Protein AF-A0A351I3A8-F1 (afdb_monomer)

Radius of gyration: 19.41 Å; Cα contacts (8 Å, |Δi|>4): 604; chains: 1; bounding box: 54×37×56 Å

Nearest PDB structures (foldseek):
  7z7s-assembly1_G  TM=7.708E-01  e=6.944E-15  Escherichia coli str. K-12 substr. MC4100
  7bkb-assembly1_D  TM=7.646E-01  e=1.208E-14  Methanospirillum hungatei JF-1
  7p61-assembly1_G  TM=7.437E-01  e=2.376E-14  Escherichia coli BL21(DE3)
  8e9h-assembly1_G  TM=7.370E-01  e=2.857E-14  Mycolicibacterium smegmatis MC2 155
  4aay-assembly1_E  TM=4.901E-01  e=6.158E-06  Pseudorhizobium banfieldiae

Solvent-accessible surface area (backbone atoms only — not comparable to full-atom values): 15327 Å² total; per-residue (Å²): 102,89,83,49,92,81,59,86,50,66,55,75,87,42,59,93,34,64,63,75,90,66,44,50,74,27,64,25,49,36,57,49,16,18,65,48,34,29,23,33,44,28,26,27,73,92,48,46,87,35,42,85,57,36,53,66,57,50,51,43,54,28,76,33,99,72,33,41,74,44,72,40,67,65,50,47,59,68,62,77,64,76,77,46,65,59,32,35,55,39,31,35,50,53,100,52,76,42,82,47,54,77,65,60,45,18,57,66,44,31,85,63,51,76,78,37,37,41,36,42,40,24,72,46,34,43,59,29,42,52,32,45,40,50,35,43,41,72,66,57,59,45,84,58,36,35,52,55,69,50,64,88,27,58,52,76,60,54,98,74,69,38,43,35,48,36,30,22,11,55,52,33,38,48,75,73,71,55,67,57,54,58,69,66,58,52,50,51,37,43,75,68,66,71,47,56,25,40,39,36,31,66,62,62,56,38,62,70,62,36,55,73,55,32,52,62,47,55,68,69,35,80,35,30,38,35,34,22,33,49,43,68,94,62,44,86,66,27,31,30,38,40,20,19,40,47,80,47,33,39,65,48,31,34,18,16,80,86,68,50,78,43,71,31,38,50,62,47,79,50,50,73,70,23,39,52,62,32,58,55,37,47,45,34,46,57,55,64,109

Secondary structure (DSSP, 8-state):
-TT-SSSSS--TTTTTT--GGG-EEEEEE--SSTT--EEEEEE--S-TTTGGG-SEEEEEE--BTTTBT---HHHHHTTGGGGSSB--S-EE-SSS-EE--HHHHHHHHHTT-TT-EEEEETT--HHHHHHHIIIIIIIT----EEEE--GGGB----SSS--SB-SS-HHHHHHTT--B--HHHHHHHHHTT--SEEEEES--HHHHH-HHHHHHHHHT-SEEEEEESB-TTTGGG-SEEEEBPPTTTS-EEEE-TTS-EEEE---SPPSTT-B-HHHHHHHHHHTT-

Sequence (289 aa):
MDICPVGALTDRDFRYKVRVWYLDHADSICPGCSRGCGISVHTSTKRPWHNEGRRVARLKPRWSEVNGHWMCDDGRYGFANLDTDRLGKVLRLRPERVELSWVDMAEELAGRLDGVKVVASGMLSNEDWAAFKALFVDTLTVQDLYFSAEPDQIGAEDDLLRKKEKVPNLKGAEALGLKSGSFDRLAEDLEAGKVRCLYVIERDLAKVWGEARARALLTQVPLLVFQGPNKGALGDLAHYRLPATAYVEEEGCFTNFEGNRRPYRKALEPIGCARPDWEIFKLLQEARS

pLDDT: mean 94.48, std 3.74, range [71.44, 98.44]

Mean predicted aligned error: 3.73 Å

Structure (mmCIF, N/CA/C/O backbone):
data_AF-A0A351I3A8-F1
#
_entry.id   AF-A0A351I3A8-F1
#
loop_
_atom_site.group_PDB
_atom_site.id
_atom_site.type_symbol
_atom_site.label_atom_id
_atom_site.label_alt_id
_atom_site.label_comp_id
_atom_site.label_asym_id
_atom_site.label_entity_id
_atom_site.label_seq_id
_atom_site.pdbx_PDB_ins_code
_atom_site.Cartn_x
_atom_site.Cartn_y
_atom_site.Cartn_z
_atom_site.occupancy
_atom_site.B_iso_or_equiv
_atom_site.auth_seq_id
_atom_site.auth_comp_id
_atom_site.auth_asym_id
_atom_site.auth_atom_id
_atom_site.pdbx_PDB_model_num
ATOM 1 N N . MET A 1 1 ? 12.425 0.027 -25.048 1.00 76.25 1 MET A N 1
ATOM 2 C CA . MET A 1 1 ? 13.664 0.810 -24.809 1.00 76.25 1 MET A CA 1
ATOM 3 C C . MET A 1 1 ? 14.904 -0.050 -24.639 1.00 76.25 1 MET A C 1
ATOM 5 O O . MET A 1 1 ? 15.949 0.318 -25.155 1.00 76.25 1 MET A O 1
ATOM 9 N N . ASP A 1 2 ? 14.808 -1.191 -23.958 1.00 86.00 2 ASP A N 1
ATOM 10 C CA . ASP A 1 2 ? 15.991 -1.946 -23.512 1.00 86.00 2 ASP A CA 1
ATOM 11 C C . ASP A 1 2 ? 16.781 -2.647 -24.629 1.00 86.00 2 ASP A C 1
ATOM 13 O O . ASP A 1 2 ? 17.931 -3.003 -24.415 1.00 86.00 2 ASP A O 1
ATOM 17 N N . ILE A 1 3 ? 16.190 -2.800 -25.818 1.00 90.38 3 ILE A N 1
ATOM 18 C CA . ILE A 1 3 ? 16.811 -3.482 -26.962 1.00 90.38 3 ILE A CA 1
ATOM 19 C C . ILE A 1 3 ? 17.815 -2.610 -27.731 1.00 90.38 3 ILE A C 1
ATOM 21 O O . ILE A 1 3 ? 18.640 -3.135 -28.468 1.00 90.38 3 ILE A O 1
ATOM 25 N N . CYS A 1 4 ? 17.740 -1.278 -27.608 1.00 91.19 4 CYS A N 1
ATOM 26 C CA . CYS A 1 4 ? 18.571 -0.379 -28.408 1.00 91.19 4 CYS A CA 1
ATOM 27 C C . CYS A 1 4 ? 20.002 -0.309 -27.841 1.00 91.19 4 CYS A C 1
ATOM 29 O O . CYS A 1 4 ? 20.176 0.223 -26.743 1.00 91.19 4 CYS A O 1
ATOM 31 N N . PRO A 1 5 ? 21.035 -0.754 -28.582 1.00 92.06 5 PRO A N 1
ATOM 32 C CA . PRO A 1 5 ? 22.401 -0.822 -28.055 1.00 92.06 5 PRO A CA 1
ATOM 33 C C . PRO A 1 5 ? 23.123 0.533 -28.047 1.00 92.06 5 PRO A C 1
ATOM 35 O O . PRO A 1 5 ? 24.088 0.719 -27.315 1.00 92.06 5 PRO A O 1
ATOM 38 N N . VAL A 1 6 ? 22.661 1.486 -28.864 1.00 89.06 6 VAL A N 1
ATOM 39 C CA . VAL A 1 6 ? 23.374 2.743 -29.167 1.00 89.06 6 VAL A CA 1
ATOM 40 C C . VAL A 1 6 ? 22.726 3.990 -28.561 1.00 89.06 6 VAL A C 1
ATOM 42 O O . VAL A 1 6 ? 23.199 5.100 -28.776 1.00 89.06 6 VAL A O 1
ATOM 45 N N . GLY A 1 7 ? 21.617 3.845 -27.831 1.00 85.69 7 GLY A N 1
ATOM 46 C CA . GLY A 1 7 ? 20.901 4.993 -27.265 1.00 85.69 7 GLY A CA 1
ATOM 47 C C . GLY A 1 7 ? 20.170 5.862 -28.299 1.00 85.69 7 GLY A C 1
ATOM 48 O O . GLY A 1 7 ? 19.840 7.007 -28.004 1.00 85.69 7 GLY A O 1
ATOM 49 N N . ALA A 1 8 ? 19.868 5.330 -29.488 1.00 92.75 8 ALA A N 1
ATOM 50 C CA . ALA A 1 8 ? 18.942 5.977 -30.423 1.00 92.75 8 ALA A CA 1
ATOM 51 C C . ALA A 1 8 ? 17.520 6.046 -29.830 1.00 92.75 8 ALA A C 1
ATOM 53 O O . ALA A 1 8 ? 16.809 7.033 -30.002 1.00 92.75 8 ALA A O 1
ATOM 54 N N . LEU A 1 9 ? 17.139 5.023 -29.057 1.00 91.38 9 LEU A N 1
ATOM 55 C CA . LEU A 1 9 ? 15.916 4.992 -28.259 1.00 91.38 9 LEU A CA 1
ATOM 56 C C . LEU A 1 9 ? 16.283 5.214 -26.785 1.00 91.38 9 LEU A C 1
ATOM 58 O O . LEU A 1 9 ? 16.869 4.340 -26.148 1.00 91.38 9 LEU A O 1
ATOM 62 N N . THR A 1 10 ? 15.930 6.379 -26.231 1.00 89.56 10 THR A N 1
ATOM 63 C CA . THR A 1 10 ? 16.165 6.734 -24.813 1.00 89.56 10 THR A CA 1
ATOM 64 C C . THR A 1 10 ? 14.873 7.003 -24.061 1.00 89.56 10 THR A C 1
ATOM 66 O O . THR A 1 10 ? 13.956 7.621 -24.596 1.00 89.56 10 THR A O 1
ATOM 69 N N . ASP A 1 11 ? 14.786 6.489 -22.834 1.00 91.06 11 ASP A N 1
ATOM 70 C CA . ASP A 1 11 ? 13.598 6.621 -21.992 1.00 91.06 11 ASP A CA 1
ATOM 71 C C . ASP A 1 11 ? 13.386 8.086 -21.609 1.00 91.06 11 ASP A C 1
ATOM 73 O O . ASP A 1 11 ? 14.265 8.692 -20.999 1.00 91.06 11 ASP A O 1
ATOM 77 N N . ARG A 1 12 ? 12.233 8.649 -21.978 1.00 90.56 12 ARG A N 1
ATOM 78 C CA . ARG A 1 12 ? 11.906 10.057 -21.742 1.00 90.56 12 ARG A CA 1
ATOM 79 C C . ARG A 1 12 ? 11.921 10.407 -20.255 1.00 90.56 12 ARG A C 1
ATOM 81 O O . ARG A 1 12 ? 12.367 11.501 -19.929 1.00 90.56 12 ARG A O 1
ATOM 88 N N . ASP A 1 13 ? 11.465 9.506 -19.379 1.00 88.44 13 ASP A N 1
ATOM 89 C CA . ASP A 1 13 ? 11.427 9.786 -17.937 1.00 88.44 13 ASP A CA 1
ATOM 90 C C . ASP A 1 13 ? 12.837 9.857 -17.335 1.00 88.44 13 ASP A C 1
ATOM 92 O O . ASP A 1 13 ? 13.097 10.679 -16.467 1.00 88.44 13 ASP A O 1
ATOM 96 N N . PHE A 1 14 ? 13.776 9.061 -17.855 1.00 91.81 14 PHE A N 1
ATOM 97 C CA . PHE A 1 14 ? 15.143 8.962 -17.334 1.00 91.81 14 PHE A CA 1
ATOM 98 C C . PHE A 1 14 ? 16.161 9.861 -18.063 1.00 91.81 14 PHE A C 1
ATOM 100 O O . PHE A 1 14 ? 17.219 10.205 -17.520 1.00 91.81 14 PHE A O 1
ATOM 107 N N . ARG A 1 15 ? 15.895 10.226 -19.322 1.00 91.06 15 ARG A N 1
ATOM 108 C CA . ARG A 1 15 ? 16.833 10.979 -20.163 1.00 91.06 15 ARG A CA 1
ATOM 109 C C . ARG A 1 15 ? 17.194 12.305 -19.489 1.00 91.06 15 ARG A C 1
ATOM 111 O O . ARG A 1 15 ? 16.329 13.079 -19.103 1.00 91.06 15 ARG A O 1
ATOM 118 N N . TYR A 1 16 ? 18.498 12.561 -19.378 1.00 90.69 16 TYR A N 1
ATOM 119 C CA . TYR A 1 16 ? 19.087 13.756 -18.751 1.00 90.69 16 TYR A CA 1
ATOM 120 C C . TYR A 1 16 ? 18.845 13.932 -17.243 1.00 90.69 16 TYR A C 1
ATOM 122 O O . TYR A 1 16 ? 19.268 14.944 -16.695 1.00 90.69 16 TYR A O 1
ATOM 130 N N . LYS A 1 17 ? 18.259 12.949 -16.549 1.00 91.12 17 LYS A N 1
ATOM 131 C CA . LYS A 1 17 ? 18.000 13.037 -15.103 1.00 91.12 17 LYS A CA 1
ATOM 132 C C . LYS A 1 17 ? 19.227 12.726 -14.247 1.00 91.12 17 LYS A C 1
ATOM 134 O O . LYS A 1 17 ? 19.543 13.458 -13.313 1.00 91.12 17 LYS A O 1
ATOM 139 N N . VAL A 1 18 ? 19.919 11.629 -14.556 1.00 92.69 18 VAL A N 1
ATOM 140 C CA . VAL A 1 18 ? 21.096 11.147 -13.816 1.00 92.69 18 VAL A CA 1
ATOM 141 C C . VAL A 1 18 ? 21.920 10.191 -14.684 1.00 92.69 18 VAL A C 1
ATOM 143 O O . VAL A 1 18 ? 21.408 9.558 -15.609 1.00 92.69 18 VAL A O 1
ATOM 146 N N . ARG A 1 19 ? 23.231 10.101 -14.433 1.00 91.75 19 ARG A N 1
ATOM 147 C CA . ARG A 1 19 ? 24.122 9.168 -15.142 1.00 91.75 19 ARG A CA 1
ATOM 148 C C . ARG A 1 19 ? 24.084 7.786 -14.499 1.00 91.75 19 ARG A C 1
ATOM 150 O O . ARG A 1 19 ? 24.057 7.668 -13.281 1.00 91.75 19 ARG A O 1
ATOM 157 N N . VAL A 1 20 ? 24.148 6.746 -15.328 1.00 92.12 20 VAL A N 1
ATOM 158 C CA . VAL A 1 20 ? 23.989 5.348 -14.891 1.00 92.12 20 VAL A CA 1
ATOM 159 C C . VAL A 1 20 ? 25.050 4.882 -13.890 1.00 92.12 20 VAL A C 1
ATOM 161 O O . VAL A 1 20 ? 24.723 4.097 -13.015 1.00 92.12 20 VAL A O 1
ATOM 164 N N . TRP A 1 21 ? 26.282 5.396 -13.966 1.00 92.06 21 TRP A N 1
ATOM 165 C CA . TRP A 1 21 ? 27.370 5.065 -13.031 1.00 92.06 21 TRP A CA 1
ATOM 166 C C . TRP A 1 21 ? 27.259 5.769 -11.669 1.00 92.06 21 TRP A C 1
ATOM 168 O O . TRP A 1 21 ? 28.085 5.535 -10.794 1.00 92.06 21 TRP A O 1
ATOM 178 N N . TYR A 1 22 ? 26.270 6.650 -11.479 1.00 92.75 22 TYR A N 1
ATOM 179 C CA . TYR A 1 22 ? 25.941 7.213 -10.164 1.00 92.75 22 TYR A CA 1
ATOM 180 C C . TYR A 1 22 ? 24.820 6.460 -9.451 1.00 92.75 22 TYR A C 1
ATOM 182 O O . TYR A 1 22 ? 24.508 6.810 -8.316 1.00 92.75 22 TYR A O 1
ATOM 190 N N . LEU A 1 23 ? 24.194 5.490 -10.120 1.00 95.00 23 LEU A N 1
ATOM 191 C CA . LEU A 1 23 ? 23.067 4.753 -9.573 1.00 95.00 23 LEU A CA 1
ATOM 192 C C . LEU A 1 23 ? 23.558 3.550 -8.780 1.00 95.00 23 LEU A C 1
ATOM 194 O O . LEU A 1 23 ? 24.394 2.787 -9.264 1.00 95.00 23 LEU A O 1
ATOM 198 N N . ASP A 1 24 ? 22.960 3.352 -7.613 1.00 95.38 24 ASP A N 1
ATOM 199 C CA . ASP A 1 24 ? 22.963 2.053 -6.953 1.00 95.38 24 ASP A CA 1
ATOM 200 C C . ASP A 1 24 ? 21.796 1.219 -7.512 1.00 95.38 24 ASP A C 1
ATOM 202 O O . ASP A 1 24 ? 20.905 1.739 -8.196 1.00 95.38 24 ASP A O 1
ATOM 206 N N . HIS A 1 25 ? 21.818 -0.095 -7.299 1.00 94.94 25 HIS A N 1
ATOM 207 C CA . HIS A 1 25 ? 20.741 -0.968 -7.752 1.00 94.94 25 HIS A CA 1
ATOM 208 C C . HIS A 1 25 ? 20.513 -2.134 -6.797 1.00 94.94 25 HIS A C 1
ATOM 210 O O . HIS A 1 25 ? 21.455 -2.632 -6.183 1.00 94.94 25 HIS A O 1
ATOM 216 N N . ALA A 1 26 ? 19.262 -2.577 -6.713 1.00 96.19 26 ALA A N 1
ATOM 217 C CA . ALA A 1 26 ? 18.868 -3.776 -5.988 1.00 96.19 26 ALA A CA 1
ATOM 218 C C . ALA A 1 26 ? 17.885 -4.605 -6.823 1.00 96.19 26 ALA A C 1
ATOM 220 O O . ALA A 1 26 ? 17.000 -4.064 -7.493 1.00 96.19 26 ALA A O 1
ATOM 221 N N . ASP A 1 27 ? 18.046 -5.925 -6.785 1.00 96.88 27 ASP A N 1
ATOM 222 C CA . ASP A 1 27 ? 17.140 -6.863 -7.446 1.00 96.88 27 ASP A CA 1
ATOM 223 C C . ASP A 1 27 ? 15.860 -7.035 -6.629 1.00 96.88 27 ASP A C 1
ATOM 225 O O . ASP A 1 27 ? 15.917 -7.295 -5.431 1.00 96.88 27 ASP A O 1
ATOM 229 N N . SER A 1 28 ? 14.704 -6.926 -7.280 1.00 96.81 28 SER A N 1
ATOM 230 C CA . SER A 1 28 ? 13.397 -6.982 -6.625 1.00 96.81 28 SER A CA 1
ATOM 231 C C . SER A 1 28 ? 12.316 -7.536 -7.570 1.00 96.81 28 SER A C 1
ATOM 233 O O . SER A 1 28 ? 12.615 -8.045 -8.659 1.00 96.81 28 SER A O 1
ATOM 235 N N . ILE A 1 29 ? 11.052 -7.458 -7.158 1.00 96.12 29 ILE A N 1
ATOM 236 C CA . ILE A 1 29 ? 9.884 -7.880 -7.942 1.00 96.12 29 ILE A CA 1
ATOM 237 C C . ILE A 1 29 ? 8.992 -6.671 -8.217 1.00 96.12 29 ILE A C 1
ATOM 239 O O . ILE A 1 29 ? 8.824 -5.797 -7.374 1.00 96.12 29 ILE A O 1
ATOM 243 N N . CYS A 1 30 ? 8.430 -6.605 -9.423 1.00 95.75 30 CYS A N 1
ATOM 244 C CA . CYS A 1 30 ? 7.509 -5.546 -9.809 1.00 95.75 30 CYS A CA 1
ATOM 245 C C . CYS A 1 30 ? 6.163 -5.708 -9.087 1.00 95.75 30 CYS A C 1
ATOM 247 O O . CYS A 1 30 ? 5.517 -6.740 -9.290 1.00 95.75 30 CYS A O 1
ATOM 249 N N . PRO A 1 31 ? 5.694 -4.690 -8.340 1.00 94.06 31 PRO A N 1
ATOM 250 C CA . PRO A 1 31 ? 4.398 -4.751 -7.675 1.00 94.06 31 PRO A CA 1
ATOM 251 C C . PRO A 1 31 ? 3.226 -4.337 -8.585 1.00 94.06 31 PRO A C 1
ATOM 253 O O . PRO A 1 31 ? 2.080 -4.359 -8.164 1.00 94.06 31 PRO A O 1
ATOM 256 N N . GLY A 1 32 ? 3.478 -3.944 -9.840 1.00 93.81 32 GLY A N 1
ATOM 257 C CA . GLY A 1 32 ? 2.470 -3.301 -10.698 1.00 93.81 32 GLY A CA 1
ATOM 258 C C . GLY A 1 32 ? 1.317 -4.195 -11.178 1.00 93.81 32 GLY A C 1
ATOM 259 O O . GLY A 1 32 ? 0.386 -3.701 -11.806 1.00 93.81 32 GLY A O 1
ATOM 260 N N . CYS A 1 33 ? 1.388 -5.509 -10.959 1.00 95.38 33 CYS A N 1
ATOM 261 C CA . CYS A 1 33 ? 0.276 -6.446 -11.130 1.00 95.38 33 CYS A CA 1
ATOM 262 C C . CYS A 1 33 ? 0.602 -7.779 -10.461 1.00 95.38 33 CYS A C 1
ATOM 264 O O . CYS A 1 33 ? 1.749 -8.026 -10.080 1.00 95.38 33 CYS A O 1
ATOM 266 N N . SER A 1 34 ? -0.370 -8.684 -10.435 1.00 95.44 34 SER A N 1
ATOM 267 C CA . SER A 1 34 ? -0.238 -10.005 -9.815 1.00 95.44 34 SER A CA 1
ATOM 268 C C . SER A 1 34 ? 0.758 -10.940 -10.510 1.00 95.44 34 SER A C 1
ATOM 270 O O . SER A 1 34 ? 0.908 -12.088 -10.107 1.00 95.44 34 SER A O 1
ATOM 272 N N . ARG A 1 35 ? 1.481 -10.497 -11.549 1.00 95.62 35 ARG A N 1
ATOM 273 C CA . ARG A 1 35 ? 2.421 -11.354 -12.282 1.00 95.62 35 ARG A CA 1
ATOM 274 C C . ARG A 1 35 ? 3.732 -11.640 -11.552 1.00 95.62 35 ARG A C 1
ATOM 276 O O . ARG A 1 35 ? 4.229 -12.762 -11.613 1.00 95.62 35 ARG A O 1
ATOM 283 N N . GLY A 1 36 ? 4.303 -10.633 -10.891 1.00 95.31 36 GLY A N 1
ATOM 284 C CA . GLY A 1 36 ? 5.577 -10.772 -10.177 1.00 95.31 36 GLY A CA 1
ATOM 285 C C . GLY A 1 36 ? 6.825 -10.829 -11.077 1.00 95.31 36 GLY A C 1
ATOM 286 O O . GLY A 1 36 ? 7.711 -11.666 -10.874 1.00 95.31 36 GLY A O 1
ATOM 287 N N . CYS A 1 37 ? 6.911 -9.943 -12.077 1.00 96.44 37 CYS A N 1
ATOM 288 C CA . CYS A 1 37 ? 8.080 -9.814 -12.959 1.00 96.44 37 CYS A CA 1
ATOM 289 C C . CYS A 1 37 ? 9.355 -9.456 -12.173 1.00 96.44 37 CYS A C 1
ATOM 291 O O . CYS A 1 37 ? 9.324 -8.583 -11.307 1.00 96.44 37 CYS A O 1
ATOM 293 N N . GLY A 1 38 ? 10.488 -10.073 -12.522 1.00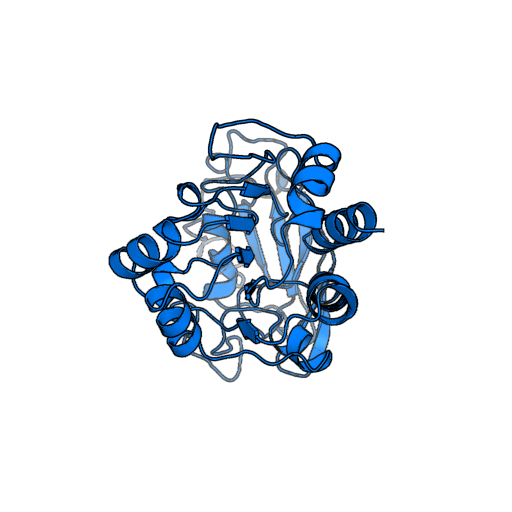 97.12 38 GLY A N 1
ATOM 294 C CA . GLY A 1 38 ? 11.796 -9.717 -11.972 1.00 97.12 38 GLY A CA 1
ATOM 295 C C . GLY A 1 38 ? 12.267 -8.352 -12.466 1.00 97.12 38 GLY A C 1
ATOM 296 O O . GLY A 1 38 ? 12.281 -8.093 -13.673 1.00 97.12 38 GLY A O 1
ATOM 297 N N . ILE A 1 39 ? 12.677 -7.486 -11.541 1.00 97.56 39 ILE A N 1
ATOM 298 C CA . ILE A 1 39 ? 13.165 -6.139 -11.846 1.00 97.56 39 ILE A CA 1
ATOM 299 C C . ILE A 1 39 ? 14.459 -5.819 -11.102 1.00 97.56 39 ILE A C 1
ATOM 301 O O . ILE A 1 39 ? 14.802 -6.446 -10.105 1.00 97.56 39 ILE A O 1
ATOM 305 N N . SER A 1 40 ? 15.158 -4.807 -11.598 1.00 97.44 40 SER A N 1
ATOM 306 C CA . SER A 1 40 ? 16.232 -4.111 -10.905 1.00 97.44 40 SER A CA 1
ATOM 307 C C . SER A 1 40 ? 15.767 -2.6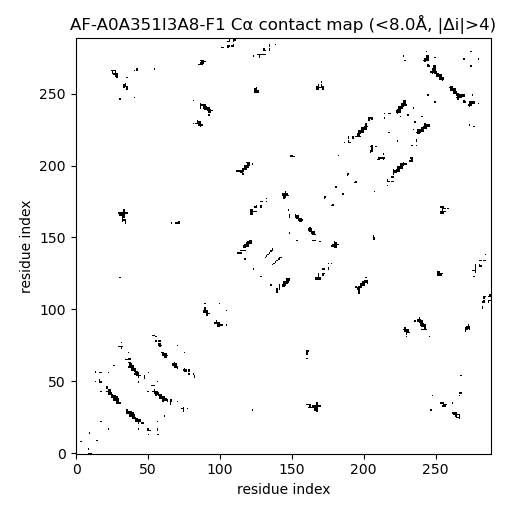82 -10.624 1.00 97.44 40 SER A C 1
ATOM 309 O O . SER A 1 40 ? 15.372 -1.949 -11.542 1.00 97.44 40 SER A O 1
ATOM 311 N N . VAL A 1 41 ? 15.757 -2.308 -9.346 1.00 97.75 41 VAL A N 1
ATOM 312 C CA . VAL A 1 41 ? 15.394 -0.973 -8.862 1.00 97.75 41 VAL A CA 1
ATOM 313 C C . VAL A 1 41 ? 16.664 -0.137 -8.846 1.00 97.75 41 VAL A C 1
ATOM 315 O O . VAL A 1 41 ? 17.555 -0.394 -8.042 1.00 97.75 41 VAL A O 1
ATOM 318 N N . HIS A 1 42 ? 16.766 0.851 -9.734 1.00 96.75 42 HIS A N 1
ATOM 319 C CA . HIS A 1 42 ? 17.914 1.754 -9.762 1.00 96.75 42 HIS A CA 1
ATOM 320 C C . HIS A 1 42 ? 17.636 2.995 -8.912 1.00 96.75 42 HIS A C 1
ATOM 322 O O . HIS A 1 42 ? 16.678 3.728 -9.181 1.00 96.75 42 HIS A O 1
ATOM 328 N N . THR A 1 43 ? 18.498 3.270 -7.938 1.00 96.19 43 THR A N 1
ATOM 329 C CA . THR A 1 43 ? 18.318 4.343 -6.954 1.00 96.19 43 THR A CA 1
ATOM 330 C C . THR A 1 43 ? 19.385 5.430 -7.086 1.00 96.19 43 THR A C 1
ATOM 332 O O . THR A 1 43 ? 20.508 5.186 -7.525 1.00 96.19 43 THR A O 1
ATOM 335 N N . SER A 1 44 ? 19.019 6.666 -6.739 1.00 93.31 44 SER A N 1
ATOM 336 C CA . SER A 1 44 ? 19.868 7.862 -6.827 1.00 93.31 44 SER A CA 1
ATOM 337 C C . SER A 1 44 ? 19.961 8.575 -5.473 1.00 93.31 44 SER A C 1
ATOM 339 O O . SER A 1 44 ? 19.641 9.755 -5.348 1.00 93.31 44 SER A O 1
ATOM 341 N N . THR A 1 45 ? 20.403 7.865 -4.434 1.00 89.50 45 THR A N 1
ATOM 342 C CA . THR A 1 45 ? 20.453 8.390 -3.054 1.00 89.50 45 THR A CA 1
ATOM 343 C C . THR A 1 45 ? 21.689 9.248 -2.773 1.00 89.50 45 THR A C 1
ATOM 345 O O . THR A 1 45 ? 21.604 10.247 -2.067 1.00 89.50 45 THR A O 1
ATOM 348 N N . LYS A 1 46 ? 22.841 8.917 -3.369 1.00 88.81 46 LYS A N 1
ATOM 349 C CA . LYS A 1 46 ? 24.126 9.614 -3.141 1.00 88.81 46 LYS A CA 1
ATOM 350 C C . LYS A 1 46 ? 24.205 11.014 -3.763 1.00 88.81 46 LYS A C 1
ATOM 352 O O . LYS A 1 46 ? 25.130 11.767 -3.469 1.00 88.81 46 LYS A O 1
ATOM 357 N N . ARG A 1 47 ? 23.291 11.348 -4.678 1.00 87.00 47 ARG A N 1
ATOM 358 C CA . ARG A 1 47 ? 23.248 12.631 -5.404 1.00 87.00 47 ARG A CA 1
ATOM 359 C C . ARG A 1 47 ? 21.797 13.113 -5.525 1.00 87.00 47 ARG A C 1
ATOM 361 O O . ARG A 1 47 ? 21.239 13.053 -6.619 1.00 87.00 47 ARG A O 1
ATOM 368 N N . PRO A 1 48 ? 21.182 13.579 -4.426 1.00 79.44 48 PRO A N 1
ATOM 369 C CA . PRO A 1 48 ? 19.752 13.895 -4.382 1.00 79.44 48 PRO A CA 1
ATOM 370 C C . PRO A 1 48 ? 19.356 15.098 -5.251 1.00 79.44 48 PRO A C 1
ATOM 372 O O . PRO A 1 48 ? 18.203 15.227 -5.633 1.00 79.44 48 PRO A O 1
ATOM 375 N N . TRP A 1 49 ? 20.297 15.976 -5.608 1.00 85.31 49 TRP A N 1
ATOM 376 C CA . TRP A 1 49 ? 20.054 17.072 -6.558 1.00 85.31 49 TRP A CA 1
ATOM 377 C C . TRP A 1 49 ? 19.955 16.605 -8.019 1.00 85.31 49 TRP A C 1
ATOM 379 O O . TRP A 1 49 ? 19.507 17.360 -8.878 1.00 85.31 49 TRP A O 1
ATOM 389 N N . HIS A 1 50 ? 20.378 15.376 -8.329 1.00 85.81 50 HIS A N 1
ATOM 390 C CA . HIS A 1 50 ? 20.064 14.742 -9.607 1.00 85.81 50 HIS A CA 1
ATOM 391 C C . HIS A 1 50 ? 18.684 14.082 -9.539 1.00 85.81 50 HIS A C 1
ATOM 393 O O . HIS A 1 50 ? 18.095 13.950 -8.471 1.00 85.81 50 HIS A O 1
ATOM 399 N N . ASN A 1 51 ? 18.165 13.647 -10.688 1.00 88.94 51 ASN A N 1
ATOM 400 C CA . ASN A 1 51 ? 16.897 12.920 -10.754 1.00 88.94 51 ASN A CA 1
ATOM 401 C C . ASN A 1 51 ? 15.690 13.668 -10.154 1.00 88.94 51 ASN A C 1
ATOM 403 O O . ASN A 1 51 ? 14.720 13.048 -9.729 1.00 88.94 51 ASN A O 1
ATOM 407 N N . GLU A 1 52 ? 15.750 15.004 -10.132 1.00 87.81 52 GLU A N 1
ATOM 408 C CA . GLU A 1 52 ? 14.670 15.866 -9.627 1.00 87.81 52 GLU A CA 1
ATOM 409 C C . GLU A 1 52 ? 14.289 15.562 -8.170 1.00 87.81 52 GLU A C 1
ATOM 411 O O . GLU A 1 52 ? 13.137 15.720 -7.781 1.00 87.81 52 GLU A O 1
ATOM 416 N N . GLY A 1 53 ? 15.242 15.086 -7.361 1.00 85.75 53 GLY A N 1
ATOM 417 C CA . GLY A 1 53 ? 14.985 14.709 -5.970 1.00 85.75 53 GLY A CA 1
ATOM 418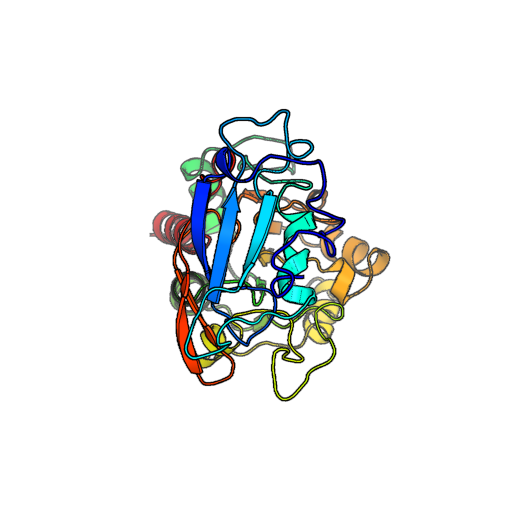 C C . GLY A 1 53 ? 14.365 13.324 -5.780 1.00 85.75 53 GLY A C 1
ATOM 419 O O . GLY A 1 53 ? 14.297 12.861 -4.643 1.00 85.75 53 GLY A O 1
ATOM 420 N N . ARG A 1 54 ? 13.957 12.627 -6.852 1.00 90.81 54 ARG A N 1
ATOM 421 C CA . ARG A 1 54 ? 13.406 11.265 -6.756 1.00 90.81 54 ARG A CA 1
ATOM 422 C C . ARG A 1 54 ? 14.485 10.273 -6.322 1.00 90.81 54 ARG A C 1
ATOM 424 O O . ARG A 1 54 ? 15.580 10.236 -6.896 1.00 90.81 54 ARG A O 1
ATOM 431 N N . ARG A 1 55 ? 14.161 9.405 -5.361 1.00 94.12 55 ARG A N 1
ATOM 432 C CA . ARG A 1 55 ? 15.083 8.380 -4.842 1.00 94.12 55 ARG A CA 1
ATOM 433 C C . ARG A 1 55 ? 15.209 7.192 -5.787 1.00 94.12 55 ARG A C 1
ATOM 435 O O . ARG A 1 55 ? 16.303 6.645 -5.922 1.00 94.12 55 ARG A O 1
ATOM 442 N N . VAL A 1 56 ? 14.132 6.826 -6.484 1.00 95.50 56 VAL A N 1
ATOM 443 C CA . VAL A 1 56 ? 14.162 5.843 -7.580 1.00 95.50 56 VAL A CA 1
ATOM 444 C C . VAL A 1 56 ? 14.304 6.571 -8.910 1.00 95.50 56 VAL A C 1
ATOM 446 O O . VAL A 1 56 ? 13.529 7.467 -9.240 1.00 95.50 56 VAL A O 1
ATOM 449 N N . ALA A 1 57 ? 15.313 6.183 -9.685 1.00 95.00 57 ALA A N 1
ATOM 450 C CA . ALA A 1 57 ? 15.594 6.778 -10.986 1.00 95.00 57 ALA A CA 1
ATOM 451 C C . ALA A 1 57 ? 14.911 6.044 -12.135 1.00 95.00 57 ALA A C 1
ATOM 453 O O . ALA A 1 57 ? 14.525 6.670 -13.116 1.00 95.00 57 ALA A O 1
ATOM 454 N N . ARG A 1 58 ? 14.809 4.716 -12.043 1.00 95.19 58 ARG A N 1
ATOM 455 C CA . ARG A 1 58 ? 14.126 3.877 -13.032 1.00 95.19 58 ARG A CA 1
ATOM 456 C C . ARG A 1 58 ? 13.972 2.450 -12.531 1.00 95.19 58 ARG A C 1
ATOM 458 O O . ARG A 1 58 ? 14.784 1.973 -11.736 1.00 95.19 58 ARG A O 1
ATOM 465 N N . LEU A 1 59 ? 13.013 1.745 -13.117 1.00 96.50 59 LEU A N 1
ATOM 466 C CA . LEU A 1 59 ? 12.892 0.296 -13.024 1.00 96.50 59 LEU A CA 1
ATOM 467 C C . LEU A 1 59 ? 13.335 -0.344 -14.340 1.00 96.50 59 LEU A C 1
ATOM 469 O O . LEU A 1 59 ? 13.021 0.139 -15.433 1.00 96.50 59 LEU A O 1
ATOM 473 N N . LYS A 1 60 ? 14.105 -1.425 -14.240 1.00 96.25 60 LYS A N 1
ATOM 474 C CA . LYS A 1 60 ? 14.602 -2.183 -15.392 1.00 96.25 60 LYS A CA 1
ATOM 475 C C . LYS A 1 60 ? 14.188 -3.642 -15.259 1.00 96.25 60 LYS A C 1
ATOM 477 O O . LYS A 1 60 ? 14.198 -4.152 -14.140 1.00 96.25 60 LYS A O 1
ATOM 482 N N . PRO A 1 61 ? 13.854 -4.334 -16.359 1.00 96.81 61 PRO A N 1
ATOM 483 C CA . PRO A 1 61 ? 13.585 -5.756 -16.275 1.00 96.81 61 PRO A CA 1
ATOM 484 C C . PRO A 1 61 ? 14.881 -6.500 -15.950 1.00 96.81 61 PRO A C 1
ATOM 486 O O . PRO A 1 61 ? 15.951 -6.168 -16.465 1.00 96.81 61 PRO A O 1
ATOM 489 N N . ARG A 1 62 ? 14.766 -7.527 -15.115 1.00 95.56 62 ARG A N 1
ATOM 490 C CA . ARG A 1 62 ? 15.809 -8.521 -14.861 1.00 95.56 62 ARG A CA 1
ATOM 491 C C . ARG A 1 62 ? 15.327 -9.861 -15.392 1.00 95.56 62 ARG A C 1
ATOM 493 O O . ARG A 1 62 ? 14.126 -10.127 -15.358 1.00 95.56 62 ARG A O 1
ATOM 500 N N . TRP A 1 63 ? 16.264 -10.704 -15.829 1.00 96.25 63 TRP A N 1
ATOM 501 C CA . TRP A 1 63 ? 15.933 -12.081 -16.168 1.00 96.25 63 TRP A CA 1
ATOM 502 C C . TRP A 1 63 ? 15.278 -12.803 -14.988 1.00 96.25 63 TRP A C 1
ATOM 504 O O . TRP A 1 63 ? 15.825 -12.828 -13.882 1.00 96.25 63 TRP A O 1
ATOM 514 N N . SER A 1 64 ? 14.113 -13.395 -15.231 1.00 95.06 64 SER A N 1
ATOM 515 C CA . SER A 1 64 ? 13.526 -14.397 -14.351 1.00 95.06 64 SER A CA 1
ATOM 516 C C . SER A 1 64 ? 12.614 -15.333 -15.139 1.00 95.06 64 SER A C 1
ATOM 518 O O . SER A 1 64 ? 12.122 -14.953 -16.201 1.00 95.06 64 SER A O 1
ATOM 520 N N . GLU A 1 65 ? 12.321 -16.501 -14.572 1.00 93.50 65 GLU A N 1
ATOM 521 C CA . GLU A 1 65 ? 11.385 -17.490 -15.137 1.00 93.50 65 GLU A CA 1
ATOM 522 C C . GLU A 1 65 ? 10.012 -16.900 -15.512 1.00 93.50 65 GLU A C 1
ATOM 524 O O . GLU A 1 65 ? 9.347 -17.389 -16.415 1.00 93.50 65 GLU A O 1
ATOM 529 N N . VAL A 1 66 ? 9.587 -15.814 -14.854 1.00 94.00 66 VAL A N 1
ATOM 530 C CA . VAL A 1 66 ? 8.268 -15.196 -15.075 1.00 94.00 66 VAL A CA 1
ATOM 531 C C . VAL A 1 66 ? 8.245 -14.320 -16.329 1.00 94.00 66 VAL A C 1
ATOM 533 O O . VAL A 1 66 ? 7.256 -14.271 -17.056 1.00 94.00 66 VAL A O 1
ATOM 536 N N . ASN A 1 67 ? 9.298 -13.542 -16.566 1.00 95.00 67 ASN A N 1
ATOM 537 C CA . ASN A 1 67 ? 9.263 -12.437 -17.528 1.00 95.00 67 ASN A CA 1
ATOM 538 C C . ASN A 1 67 ? 10.395 -12.465 -18.556 1.00 95.00 67 ASN A C 1
ATOM 540 O O . ASN A 1 67 ? 10.452 -11.573 -19.406 1.00 95.00 67 ASN A O 1
ATOM 544 N N . GLY A 1 68 ? 11.299 -13.446 -18.488 1.00 95.25 68 GLY A N 1
ATOM 545 C CA . GLY A 1 68 ? 12.548 -13.403 -19.241 1.00 95.25 68 GLY A CA 1
ATOM 546 C C . GLY A 1 68 ? 13.219 -12.046 -19.030 1.00 95.25 68 GLY A C 1
ATOM 547 O O . GLY A 1 68 ? 13.288 -11.560 -17.907 1.00 95.25 68 GLY A O 1
ATOM 548 N N . HIS A 1 69 ? 13.637 -11.381 -20.106 1.00 94.44 69 HIS A N 1
ATOM 549 C CA . HIS A 1 69 ? 14.249 -10.044 -20.055 1.00 94.44 69 HIS A CA 1
ATOM 550 C C . HIS A 1 69 ? 13.256 -8.876 -20.200 1.00 94.44 69 HIS A C 1
ATOM 552 O O . HIS A 1 69 ? 13.673 -7.744 -20.446 1.00 94.44 69 HIS A O 1
ATOM 558 N N . TRP A 1 70 ? 11.949 -9.121 -20.082 1.00 95.56 70 TRP A N 1
ATOM 559 C CA . TRP A 1 70 ? 10.917 -8.154 -20.456 1.00 95.56 70 TRP A CA 1
ATOM 560 C C . TRP A 1 70 ? 10.131 -7.618 -19.261 1.00 95.56 70 TRP A C 1
ATOM 562 O O . TRP A 1 70 ? 10.035 -8.248 -18.215 1.00 95.56 70 TRP A O 1
ATOM 572 N N . MET A 1 71 ? 9.529 -6.444 -19.411 1.00 95.31 71 MET A N 1
ATOM 573 C CA . MET A 1 71 ? 8.534 -5.915 -18.475 1.00 95.31 71 MET A CA 1
ATOM 574 C C . MET A 1 71 ? 7.538 -5.041 -19.233 1.00 95.31 71 MET A C 1
ATOM 576 O O . MET A 1 71 ? 7.907 -4.439 -20.245 1.00 95.31 71 MET A O 1
ATOM 580 N N . CYS A 1 72 ? 6.300 -4.974 -18.747 1.00 95.19 72 CYS A N 1
ATOM 581 C CA . CYS A 1 72 ? 5.285 -4.079 -19.290 1.00 95.19 72 CYS A CA 1
ATOM 582 C C . CYS A 1 72 ? 5.555 -2.617 -18.900 1.00 95.19 72 CYS A C 1
ATOM 584 O O . CYS A 1 72 ? 6.287 -2.339 -17.946 1.00 95.19 72 CYS A O 1
ATOM 586 N N . ASP A 1 73 ? 4.925 -1.689 -19.618 1.00 93.38 73 ASP A N 1
ATOM 587 C CA . ASP A 1 73 ? 5.066 -0.256 -19.349 1.00 93.38 73 ASP A CA 1
ATOM 588 C C . ASP A 1 73 ? 4.417 0.155 -18.019 1.00 93.38 73 ASP A C 1
ATOM 590 O O . ASP A 1 73 ? 5.006 0.959 -17.297 1.00 93.38 73 ASP A O 1
ATOM 594 N N . ASP A 1 74 ? 3.292 -0.473 -17.638 1.00 92.31 74 ASP A N 1
ATOM 595 C CA . ASP A 1 74 ? 2.644 -0.284 -16.326 1.00 92.31 74 ASP A CA 1
ATOM 596 C C . ASP A 1 74 ? 3.669 -0.487 -15.189 1.00 92.31 74 ASP A C 1
ATOM 598 O O . ASP A 1 74 ? 3.836 0.355 -14.310 1.00 92.31 74 ASP A O 1
ATOM 602 N N . GLY A 1 75 ? 4.431 -1.586 -15.249 1.00 93.94 75 GLY A N 1
ATOM 603 C CA . GLY A 1 75 ? 5.466 -1.897 -14.267 1.00 93.94 75 GLY A CA 1
ATOM 604 C C . GLY A 1 75 ? 6.727 -1.046 -14.407 1.00 93.94 75 GLY A C 1
ATOM 605 O O . GLY A 1 75 ? 7.406 -0.794 -13.416 1.00 93.94 75 GLY A O 1
ATOM 606 N N . ARG A 1 76 ? 7.065 -0.600 -15.623 1.00 94.94 76 ARG A N 1
ATOM 607 C CA . ARG A 1 76 ? 8.260 0.218 -15.881 1.00 94.94 76 ARG A CA 1
ATOM 608 C C . ARG A 1 76 ? 8.125 1.616 -15.296 1.00 94.94 76 ARG A C 1
ATOM 610 O O . ARG A 1 76 ? 9.112 2.141 -14.793 1.00 94.94 76 ARG A O 1
ATOM 617 N N . TYR A 1 77 ? 6.925 2.187 -15.362 1.00 93.56 77 TYR A N 1
ATOM 618 C CA . TYR A 1 77 ? 6.643 3.572 -14.978 1.00 93.56 77 TYR A CA 1
ATOM 619 C C . TYR A 1 77 ? 5.818 3.704 -13.688 1.00 93.56 77 TYR A C 1
ATOM 621 O O . TYR A 1 77 ? 5.609 4.814 -13.203 1.00 93.56 77 TYR A O 1
ATOM 629 N N . GLY A 1 78 ? 5.409 2.589 -13.076 1.00 89.94 78 GLY A N 1
ATOM 630 C CA . GLY A 1 78 ? 4.584 2.538 -11.861 1.00 89.94 78 GLY A CA 1
ATOM 631 C C . GLY A 1 78 ? 5.254 2.987 -10.554 1.00 89.94 78 GLY A C 1
ATOM 632 O O . GLY A 1 78 ? 4.778 2.630 -9.484 1.00 89.94 78 GLY A O 1
ATOM 633 N N . PHE A 1 79 ? 6.356 3.741 -10.602 1.00 92.00 79 PHE A N 1
ATOM 634 C CA . PHE A 1 79 ? 7.084 4.219 -9.415 1.00 92.00 79 PHE A CA 1
ATOM 635 C C . PHE A 1 79 ? 6.960 5.734 -9.178 1.00 92.00 79 PHE A C 1
ATOM 637 O O . PHE A 1 79 ? 7.555 6.252 -8.237 1.00 92.00 79 PHE A O 1
ATOM 644 N N . ALA A 1 80 ? 6.194 6.456 -10.006 1.00 87.44 80 ALA A N 1
ATOM 645 C CA . ALA A 1 80 ? 6.112 7.920 -9.960 1.00 87.44 80 ALA A CA 1
ATOM 646 C C . ALA A 1 80 ? 5.646 8.479 -8.600 1.00 87.44 80 ALA A C 1
ATOM 648 O O . ALA A 1 80 ? 6.163 9.498 -8.154 1.00 87.44 80 ALA A O 1
ATOM 649 N N . ASN A 1 81 ? 4.725 7.787 -7.922 1.00 87.88 81 ASN A N 1
ATOM 650 C CA . ASN A 1 81 ? 4.136 8.242 -6.657 1.00 87.88 81 ASN A CA 1
ATOM 651 C C . ASN A 1 81 ? 4.954 7.846 -5.414 1.00 87.88 81 ASN A C 1
ATOM 653 O O . ASN A 1 81 ? 4.569 8.170 -4.293 1.00 87.88 81 ASN A O 1
ATOM 657 N N . LEU A 1 82 ? 6.079 7.143 -5.580 1.00 92.50 82 LEU A N 1
ATOM 658 C CA . LEU A 1 82 ? 6.849 6.572 -4.470 1.00 92.50 82 LEU A CA 1
ATOM 659 C C . LEU A 1 82 ? 7.410 7.622 -3.494 1.00 92.50 82 LEU A C 1
ATOM 661 O O . LEU A 1 82 ? 7.640 7.316 -2.324 1.00 92.50 82 LEU A O 1
ATOM 665 N N . ASP A 1 83 ? 7.640 8.844 -3.971 1.00 91.69 83 ASP A N 1
ATOM 666 C CA . ASP A 1 83 ? 8.198 9.950 -3.184 1.00 91.69 83 ASP A CA 1
ATOM 667 C C . ASP A 1 83 ? 7.1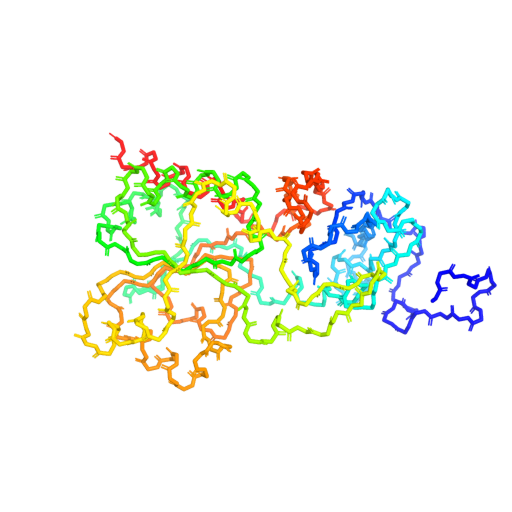83 11.090 -2.952 1.00 91.69 83 ASP A C 1
ATOM 669 O O . ASP A 1 83 ? 7.521 12.119 -2.371 1.00 91.69 83 ASP A O 1
ATOM 673 N N . THR A 1 84 ? 5.925 10.923 -3.372 1.00 91.88 84 THR A N 1
ATOM 674 C CA . THR A 1 84 ? 4.878 11.955 -3.275 1.00 91.88 84 THR A CA 1
ATOM 675 C C . THR A 1 84 ? 4.120 11.857 -1.950 1.00 91.88 84 THR A C 1
ATOM 677 O O . THR A 1 84 ? 3.638 10.788 -1.608 1.00 91.88 84 THR A O 1
ATOM 680 N N . ASP A 1 85 ? 3.957 12.952 -1.201 1.00 93.25 85 ASP A N 1
ATOM 681 C CA . ASP A 1 85 ? 3.149 12.988 0.037 1.00 93.25 85 ASP A CA 1
ATOM 682 C C . ASP A 1 85 ? 3.469 11.870 1.051 1.00 93.25 85 ASP A C 1
ATOM 684 O O . ASP A 1 85 ? 2.576 11.264 1.652 1.00 93.25 85 ASP A O 1
ATOM 688 N N . ARG A 1 86 ? 4.757 11.567 1.232 1.00 95.44 86 ARG A N 1
ATOM 689 C CA . ARG A 1 86 ? 5.208 10.463 2.084 1.00 95.44 86 ARG A CA 1
ATOM 690 C C . ARG A 1 86 ? 4.959 10.707 3.570 1.00 95.44 86 ARG A C 1
ATOM 692 O O .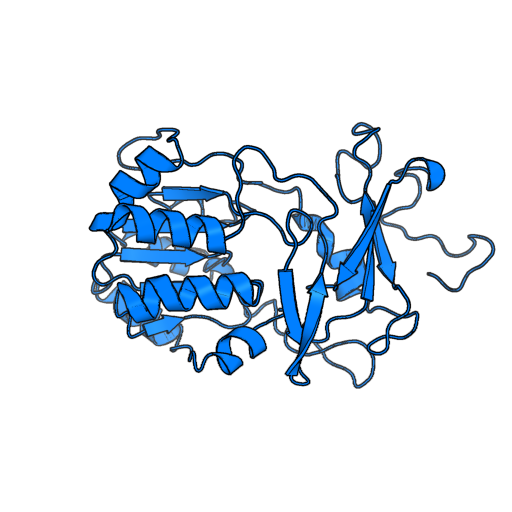 ARG A 1 86 ? 5.226 11.787 4.098 1.00 95.44 86 ARG A O 1
ATOM 699 N N . LEU A 1 87 ? 4.475 9.673 4.252 1.00 96.62 87 LEU A N 1
ATOM 700 C CA . LEU A 1 87 ? 4.351 9.639 5.703 1.00 96.62 87 LEU A CA 1
ATOM 701 C C . LEU A 1 87 ? 5.688 9.196 6.308 1.00 96.62 87 LEU A C 1
ATOM 703 O O . LEU A 1 87 ? 6.236 8.169 5.927 1.00 96.62 87 LEU A O 1
ATOM 707 N N . GLY A 1 88 ? 6.208 9.977 7.255 1.00 96.94 88 GLY A N 1
ATOM 708 C CA . GLY A 1 88 ? 7.456 9.660 7.966 1.00 96.94 88 GLY A CA 1
ATOM 709 C C . GLY A 1 88 ? 7.370 9.830 9.480 1.00 96.94 88 GLY A C 1
ATOM 710 O O . GLY A 1 88 ? 8.392 9.768 10.156 1.00 96.94 88 GLY A O 1
ATOM 711 N N . LYS A 1 89 ? 6.173 10.107 10.005 1.00 97.94 89 LYS A N 1
ATOM 712 C CA . LYS A 1 89 ? 5.913 10.378 11.422 1.00 97.94 89 LYS A CA 1
ATOM 713 C C . LYS A 1 89 ? 4.607 9.724 11.836 1.00 97.94 89 LYS A C 1
ATOM 715 O O . LYS A 1 89 ? 3.624 9.830 11.101 1.00 97.94 89 LYS A O 1
ATOM 720 N N . VAL A 1 90 ? 4.597 9.105 13.011 1.00 98.25 90 VAL A N 1
ATOM 721 C CA . VAL A 1 90 ? 3.376 8.626 13.661 1.00 98.25 90 VAL A CA 1
ATOM 722 C C . VAL A 1 90 ? 2.644 9.839 14.225 1.00 98.25 90 VAL A C 1
ATOM 724 O O . VAL A 1 90 ? 3.200 10.582 15.033 1.00 98.25 90 VAL A O 1
ATOM 727 N N . LEU A 1 91 ? 1.416 10.082 13.770 1.00 97.94 91 LEU A N 1
ATOM 728 C CA . LEU A 1 91 ? 0.648 11.263 14.165 1.00 97.94 91 LEU A CA 1
ATOM 729 C C . LEU A 1 91 ? -0.736 10.874 14.673 1.00 97.94 91 LEU A C 1
ATOM 731 O O . LEU A 1 91 ? -1.495 10.232 13.949 1.00 97.94 91 LEU A O 1
ATOM 735 N N . ARG A 1 92 ? -1.117 11.384 15.843 1.00 97.69 92 ARG A N 1
ATOM 736 C CA . ARG A 1 92 ? -2.523 11.603 16.198 1.00 97.69 92 ARG A CA 1
ATOM 737 C C . ARG A 1 92 ? -2.921 12.966 15.643 1.00 97.69 92 ARG A C 1
ATOM 739 O O . ARG A 1 92 ? -2.216 13.937 15.875 1.00 97.69 92 ARG A O 1
ATOM 746 N N . LEU A 1 93 ? -3.988 13.058 14.856 1.00 96.69 93 LEU A N 1
ATOM 747 C CA . LEU A 1 93 ? -4.464 14.319 14.264 1.00 96.69 93 LEU A CA 1
ATOM 748 C C . LEU A 1 93 ? -5.652 14.921 15.006 1.00 96.69 93 LEU A C 1
ATOM 750 O O . LEU A 1 93 ? -5.896 16.121 14.889 1.00 96.69 93 LEU A O 1
ATOM 754 N N . ARG A 1 94 ? -6.412 14.085 15.716 1.00 93.81 94 ARG A N 1
ATOM 755 C CA . ARG A 1 94 ? -7.621 14.472 16.442 1.00 93.81 94 ARG A CA 1
ATOM 756 C C . ARG A 1 94 ? -7.634 13.813 17.826 1.00 93.81 94 ARG A C 1
ATOM 758 O O . ARG A 1 94 ? -7.217 12.659 17.927 1.00 93.81 94 ARG A O 1
ATOM 765 N N . PRO A 1 95 ? -8.133 14.496 18.876 1.00 91.31 95 PRO A N 1
ATOM 766 C CA . PRO A 1 95 ? -8.707 15.853 18.864 1.00 91.31 95 PRO A CA 1
ATOM 767 C C . PRO A 1 95 ? -7.671 16.960 18.616 1.00 91.31 95 PRO A C 1
ATOM 769 O O . PRO A 1 95 ? -8.025 18.045 18.171 1.00 91.31 95 PRO A O 1
ATOM 772 N N . GLU A 1 96 ? -6.395 16.657 18.825 1.00 93.19 96 GLU A N 1
ATOM 773 C CA . GLU A 1 96 ? -5.266 17.547 18.579 1.00 93.19 96 GLU A CA 1
ATOM 774 C C . GLU A 1 96 ? -4.183 16.838 17.767 1.00 93.19 96 GLU A C 1
ATOM 776 O O . GLU A 1 96 ? -4.079 15.606 17.771 1.00 93.19 96 GLU A O 1
ATOM 781 N N . ARG A 1 97 ? -3.365 17.637 17.076 1.00 97.00 97 ARG A N 1
ATOM 782 C CA . ARG A 1 97 ? -2.238 17.135 16.300 1.00 97.00 97 ARG A CA 1
ATOM 783 C C . ARG A 1 97 ? -1.018 16.936 17.196 1.00 97.00 97 ARG A C 1
ATOM 785 O O . ARG A 1 97 ? -0.385 17.913 17.581 1.00 97.00 97 ARG A O 1
ATOM 792 N N . VAL A 1 98 ? -0.653 15.680 17.433 1.00 97.75 98 VAL A N 1
ATOM 793 C CA . VAL A 1 98 ? 0.500 15.271 18.242 1.00 97.75 98 VAL A CA 1
ATOM 794 C C . VAL A 1 98 ? 1.321 14.235 17.480 1.00 97.75 98 VAL A C 1
ATOM 796 O O . VAL A 1 98 ? 0.775 13.322 16.858 1.00 97.75 98 VAL A O 1
ATOM 799 N N . GLU A 1 99 ? 2.640 14.402 17.500 1.00 98.12 99 GLU A N 1
ATOM 800 C CA . GLU A 1 99 ? 3.589 13.380 17.060 1.00 98.12 99 GLU A CA 1
ATOM 801 C C . GLU A 1 99 ? 3.852 12.421 18.217 1.00 98.12 99 GLU A C 1
ATOM 803 O O . GLU A 1 99 ? 4.156 12.865 19.321 1.00 98.12 99 GLU A O 1
ATOM 808 N N . LEU A 1 100 ? 3.689 11.125 17.964 1.00 97.94 100 LEU A N 1
ATOM 809 C CA . LEU A 1 100 ? 3.807 10.073 18.972 1.00 97.94 100 LEU A CA 1
ATOM 810 C C . LEU A 1 100 ? 5.024 9.196 18.684 1.00 97.94 100 LEU A C 1
ATOM 812 O O . LEU A 1 100 ? 5.453 9.063 17.533 1.00 97.94 100 LEU A O 1
ATOM 816 N N . SER A 1 101 ? 5.551 8.545 19.720 1.00 98.06 101 SER A N 1
ATOM 817 C CA . SER A 1 101 ? 6.404 7.381 19.504 1.00 98.06 101 SER A CA 1
ATOM 818 C C . SER A 1 101 ? 5.557 6.178 19.062 1.00 98.06 101 SER A C 1
ATOM 820 O O . SER A 1 101 ? 4.333 6.159 19.207 1.00 98.06 101 SER A O 1
ATOM 822 N N . TRP A 1 102 ? 6.206 5.146 18.517 1.00 97.88 102 TRP A N 1
ATOM 823 C CA . TRP A 1 102 ? 5.524 3.888 18.193 1.00 97.88 102 TRP A CA 1
ATOM 824 C C . TRP A 1 102 ? 4.926 3.208 19.432 1.00 97.88 102 TRP A C 1
ATOM 826 O O . TRP A 1 102 ? 3.875 2.588 19.314 1.00 97.88 102 TRP A O 1
ATOM 836 N N . VAL A 1 103 ? 5.574 3.349 20.594 1.00 96.75 103 VAL A N 1
ATOM 837 C CA . VAL A 1 103 ? 5.112 2.772 21.865 1.00 96.75 103 VAL A CA 1
ATOM 838 C C . VAL A 1 103 ? 3.861 3.502 22.344 1.00 96.75 103 VAL A C 1
ATOM 840 O O . VAL A 1 103 ? 2.828 2.861 22.503 1.00 96.75 103 VAL A O 1
ATOM 843 N N . ASP A 1 104 ? 3.909 4.837 22.440 1.00 97.06 104 ASP A N 1
ATOM 844 C CA . ASP A 1 104 ? 2.754 5.639 22.879 1.00 97.06 104 ASP A CA 1
ATOM 845 C C . ASP A 1 104 ? 1.552 5.433 21.949 1.00 97.06 104 ASP A C 1
ATOM 847 O O . ASP A 1 104 ? 0.413 5.309 22.390 1.00 97.06 104 ASP A O 1
ATOM 851 N N . MET A 1 105 ? 1.795 5.362 20.634 1.00 97.25 105 MET A N 1
ATOM 852 C CA . MET A 1 105 ? 0.736 5.077 19.669 1.00 97.25 105 MET A CA 1
ATOM 853 C C . MET A 1 105 ? 0.118 3.698 19.894 1.00 97.25 105 MET A C 1
ATOM 855 O O . MET A 1 105 ? -1.109 3.585 19.870 1.00 97.25 105 MET A O 1
ATOM 859 N N . ALA A 1 106 ? 0.942 2.667 20.098 1.00 97.25 106 ALA A N 1
ATOM 860 C CA . ALA A 1 106 ? 0.452 1.315 20.313 1.00 97.25 106 ALA A CA 1
ATOM 861 C C . ALA A 1 106 ? -0.378 1.234 21.600 1.00 97.25 106 ALA A C 1
ATOM 863 O O . ALA A 1 106 ? -1.491 0.720 21.549 1.00 97.25 106 ALA A O 1
ATOM 864 N N . GLU A 1 107 ? 0.093 1.819 22.703 1.00 95.94 107 GLU A N 1
ATOM 865 C CA . GLU A 1 107 ? -0.643 1.901 23.973 1.00 95.94 107 GLU A CA 1
ATOM 866 C C . GLU A 1 107 ? -1.975 2.659 23.827 1.00 95.94 107 GLU A C 1
ATOM 868 O O . GLU A 1 107 ? -3.009 2.210 24.325 1.00 95.94 107 GLU A O 1
ATOM 873 N N . GLU A 1 108 ? -1.991 3.779 23.091 1.00 95.62 108 GLU A N 1
ATOM 874 C CA . GLU A 1 108 ? -3.211 4.559 22.855 1.00 95.62 108 GLU A CA 1
ATOM 875 C C . GLU A 1 108 ? -4.234 3.838 21.964 1.00 95.62 108 GLU A C 1
ATOM 877 O O . GLU A 1 108 ? -5.443 3.969 22.185 1.00 95.62 108 GLU A O 1
ATOM 882 N N . LEU A 1 109 ? -3.784 3.144 20.911 1.00 96.31 109 LEU A N 1
ATOM 883 C CA . LEU A 1 109 ? -4.668 2.540 19.910 1.00 96.31 109 LEU A CA 1
ATOM 884 C C . LEU A 1 109 ? -5.101 1.124 20.258 1.00 96.31 109 LEU A C 1
ATOM 886 O O . LEU A 1 109 ? -6.251 0.787 19.976 1.00 96.31 109 LEU A O 1
ATOM 890 N N . ALA A 1 110 ? -4.224 0.322 20.862 1.00 94.50 110 ALA A N 1
ATOM 891 C CA . ALA A 1 110 ? -4.425 -1.093 21.154 1.00 94.50 110 ALA A CA 1
ATOM 892 C C . ALA A 1 110 ? -5.828 -1.375 21.696 1.00 94.50 110 ALA A C 1
ATOM 894 O O . ALA A 1 110 ? -6.593 -2.084 21.047 1.00 94.50 110 ALA A O 1
ATOM 895 N N . GLY A 1 111 ? -6.217 -0.751 22.813 1.00 92.56 111 GLY A N 1
ATOM 896 C CA . GLY A 1 111 ? -7.520 -0.955 23.463 1.00 92.56 111 GLY A CA 1
ATOM 897 C C . GLY A 1 111 ? -8.732 -0.338 22.746 1.00 92.56 111 GLY A C 1
ATOM 898 O O . GLY A 1 111 ? -9.861 -0.501 23.197 1.00 92.56 111 GLY A O 1
ATOM 899 N N . ARG A 1 112 ? -8.535 0.385 21.638 1.00 95.19 112 ARG A N 1
ATOM 900 C CA . ARG A 1 112 ? -9.602 1.085 20.897 1.00 95.19 112 ARG A CA 1
ATOM 901 C C . ARG A 1 112 ? -10.008 0.382 19.602 1.00 95.19 112 ARG A C 1
ATOM 903 O O . ARG A 1 112 ? -10.908 0.863 18.915 1.00 95.19 112 ARG A O 1
ATOM 910 N N . LEU A 1 113 ? -9.362 -0.737 19.274 1.00 95.50 113 LEU A N 1
ATOM 911 C CA . LEU A 1 113 ? -9.610 -1.510 18.052 1.00 95.50 113 LEU A CA 1
ATOM 912 C C . LEU A 1 113 ? -10.723 -2.564 18.195 1.00 95.50 113 LEU A C 1
ATOM 914 O O . LEU A 1 113 ? -10.946 -3.354 17.281 1.00 95.50 113 LEU A O 1
ATOM 918 N N . ASP A 1 114 ? -11.453 -2.586 19.310 1.00 92.19 114 ASP A N 1
ATOM 919 C CA . ASP A 1 114 ? -12.542 -3.546 19.506 1.00 92.19 114 ASP A CA 1
ATOM 920 C C . ASP A 1 114 ? -13.711 -3.271 18.544 1.00 92.19 114 ASP A C 1
ATOM 922 O O . ASP A 1 114 ? -14.261 -2.166 18.486 1.00 92.19 114 ASP A O 1
ATOM 926 N N . GLY A 1 115 ? -14.110 -4.296 17.784 1.00 92.69 115 GLY A N 1
ATOM 927 C CA . GLY A 1 115 ? -15.161 -4.182 16.767 1.00 92.69 115 GLY A CA 1
ATOM 928 C C . GLY A 1 115 ? -14.753 -3.379 15.525 1.00 92.69 115 GLY A C 1
ATOM 929 O O . GLY A 1 115 ? -15.623 -2.865 14.818 1.00 92.69 115 GLY A O 1
ATOM 930 N N . VAL A 1 116 ? -13.448 -3.239 15.268 1.00 96.50 116 VAL A N 1
ATOM 931 C CA . VAL A 1 116 ? -12.912 -2.545 14.091 1.00 96.50 116 VAL A CA 1
ATOM 932 C C . VAL A 1 116 ? -13.357 -3.197 12.777 1.00 96.50 116 VAL A C 1
ATOM 934 O O . VAL A 1 116 ? -13.392 -4.419 12.647 1.00 96.50 116 VAL A O 1
ATOM 937 N N . LYS A 1 117 ? -13.674 -2.371 11.774 1.00 97.25 117 LYS A N 1
ATOM 938 C CA . LYS A 1 117 ? -13.739 -2.785 10.364 1.00 97.25 117 LYS A CA 1
ATOM 939 C C . LYS A 1 117 ? -12.409 -2.453 9.698 1.00 97.25 117 LYS A C 1
ATOM 941 O O . LYS A 1 117 ? -11.862 -1.376 9.933 1.00 97.25 117 LYS A O 1
ATOM 946 N N . VAL A 1 118 ? -11.897 -3.351 8.861 1.00 97.56 118 VAL A N 1
ATOM 947 C CA . VAL A 1 118 ? -10.546 -3.214 8.299 1.00 97.56 118 VAL A CA 1
ATOM 948 C C . VAL A 1 118 ? -10.589 -3.238 6.780 1.00 97.56 118 VAL A C 1
ATOM 950 O O . VAL A 1 118 ? -11.139 -4.161 6.180 1.00 97.56 118 VAL A O 1
ATOM 953 N N . VAL A 1 119 ? -9.990 -2.220 6.171 1.00 97.31 119 VAL A N 1
ATOM 954 C CA . VAL A 1 119 ? -9.773 -2.097 4.732 1.00 97.31 119 VAL A CA 1
ATOM 955 C C . VAL A 1 119 ? -8.283 -2.254 4.462 1.00 97.31 119 VAL A C 1
ATOM 957 O O . VAL A 1 119 ? -7.484 -1.540 5.062 1.00 97.31 119 VAL A O 1
ATOM 960 N N . ALA A 1 120 ? -7.909 -3.144 3.550 1.00 96.75 120 ALA A N 1
ATOM 961 C CA . ALA A 1 120 ? -6.518 -3.417 3.219 1.00 96.75 120 ALA A CA 1
ATOM 962 C C . ALA A 1 120 ? -6.246 -3.391 1.712 1.00 96.75 120 ALA A C 1
ATOM 964 O O . ALA A 1 120 ? -7.116 -3.674 0.882 1.00 96.75 120 ALA A O 1
ATOM 965 N N . SER A 1 121 ? -5.014 -3.032 1.362 1.00 94.25 121 SER A N 1
ATOM 966 C CA . SER A 1 121 ? -4.519 -3.022 -0.009 1.00 94.25 121 SER A CA 1
ATOM 967 C C . SER A 1 121 ? -4.024 -4.400 -0.444 1.00 94.25 121 SER A C 1
ATOM 969 O O . SER A 1 121 ? -3.460 -5.151 0.345 1.00 94.25 121 SER A O 1
ATOM 971 N N . GLY A 1 122 ? -4.160 -4.712 -1.736 1.00 94.25 122 GLY A N 1
ATOM 972 C CA . GLY A 1 122 ? -3.538 -5.893 -2.347 1.00 94.25 122 GLY A CA 1
ATOM 973 C C . GLY A 1 122 ? -2.013 -5.795 -2.502 1.00 94.25 122 GLY A C 1
ATOM 974 O O . GLY A 1 122 ? -1.409 -6.703 -3.076 1.00 94.25 122 GLY A O 1
ATOM 975 N N . MET A 1 123 ? -1.411 -4.692 -2.043 1.00 93.81 123 MET A N 1
ATOM 976 C CA . MET A 1 123 ? 0.032 -4.424 -2.045 1.00 93.81 123 MET A CA 1
ATOM 977 C C . MET A 1 123 ? 0.783 -5.092 -0.889 1.00 93.81 123 MET A C 1
ATOM 979 O O . MET A 1 123 ? 1.995 -5.248 -0.995 1.00 93.81 123 MET A O 1
ATOM 983 N N . LEU A 1 124 ? 0.071 -5.525 0.157 1.00 97.19 124 LEU A N 1
ATOM 984 C CA . LEU A 1 124 ? 0.650 -6.162 1.339 1.00 97.19 124 LEU A CA 1
ATOM 985 C C . LEU A 1 124 ? 1.427 -7.434 0.983 1.00 97.19 124 LEU A C 1
ATOM 987 O O . LEU A 1 124 ? 0.987 -8.246 0.160 1.00 97.19 124 LEU A O 1
ATOM 991 N N . SER A 1 125 ? 2.578 -7.631 1.620 1.00 97.81 125 SER A N 1
ATOM 992 C CA . SER A 1 125 ? 3.386 -8.842 1.483 1.00 97.81 125 SER A CA 1
ATOM 993 C C . SER A 1 125 ? 2.729 -10.054 2.151 1.00 97.81 125 SER A C 1
ATOM 995 O O . SER A 1 125 ? 1.710 -9.961 2.834 1.00 97.81 125 SER A O 1
ATOM 997 N N . ASN A 1 126 ? 3.284 -11.244 1.931 1.00 98.31 126 ASN A N 1
ATOM 998 C CA . ASN A 1 126 ? 2.840 -12.458 2.609 1.00 98.31 126 ASN A CA 1
ATOM 999 C C . ASN A 1 126 ? 3.075 -12.365 4.124 1.00 98.31 126 ASN A C 1
ATOM 1001 O O . ASN A 1 126 ? 2.275 -12.888 4.898 1.00 98.31 126 ASN A O 1
ATOM 1005 N N . GLU A 1 127 ? 4.159 -11.713 4.533 1.00 98.12 127 GLU A N 1
ATOM 1006 C CA . GLU A 1 127 ? 4.499 -11.419 5.920 1.00 98.12 127 GLU A CA 1
ATOM 1007 C C . GLU A 1 127 ? 3.457 -10.477 6.539 1.00 98.12 127 GLU A C 1
ATOM 1009 O O . GLU A 1 127 ? 2.927 -10.765 7.616 1.00 98.12 127 GLU A O 1
ATOM 1014 N N . ASP A 1 128 ? 3.072 -9.427 5.811 1.00 98.25 128 ASP A N 1
ATOM 1015 C CA . ASP A 1 128 ? 2.021 -8.504 6.241 1.00 98.25 128 ASP A CA 1
ATOM 1016 C C . ASP A 1 128 ? 0.669 -9.195 6.329 1.00 98.25 128 ASP A C 1
ATOM 1018 O O . ASP A 1 128 ? -0.030 -9.017 7.318 1.00 98.25 128 ASP A O 1
ATOM 1022 N N . TRP A 1 129 ? 0.302 -10.037 5.359 1.00 98.25 129 TRP A N 1
ATOM 1023 C CA . TRP A 1 129 ? -0.944 -10.803 5.423 1.00 98.25 129 TRP A CA 1
ATOM 1024 C C . TRP A 1 129 ? -0.972 -11.791 6.593 1.00 98.25 129 TRP A C 1
ATOM 1026 O O . TRP A 1 129 ? -2.021 -11.981 7.216 1.00 98.25 129 TRP A O 1
ATOM 1036 N N . ALA A 1 130 ? 0.165 -12.406 6.923 1.00 98.44 130 ALA A N 1
ATOM 1037 C CA . ALA A 1 130 ? 0.273 -13.293 8.075 1.00 98.44 130 ALA A CA 1
ATOM 1038 C C . ALA A 1 130 ? 0.086 -12.524 9.393 1.00 98.44 130 ALA A C 1
ATOM 1040 O O . ALA A 1 130 ? -0.712 -12.939 10.236 1.00 98.44 130 ALA A O 1
ATOM 1041 N N . ALA A 1 131 ? 0.757 -11.379 9.549 1.00 98.38 131 ALA A N 1
ATOM 1042 C CA . ALA A 1 131 ? 0.610 -10.516 10.720 1.00 98.38 131 ALA A CA 1
ATOM 1043 C C . ALA A 1 131 ? -0.784 -9.865 10.798 1.00 98.38 131 ALA A C 1
ATOM 1045 O O . ALA A 1 131 ? -1.378 -9.788 11.872 1.00 98.38 131 ALA A O 1
ATOM 1046 N N . PHE A 1 132 ? -1.352 -9.482 9.655 1.00 98.31 132 PHE A N 1
ATOM 1047 C CA . PHE A 1 132 ? -2.719 -8.993 9.518 1.00 98.31 132 PHE A CA 1
ATOM 1048 C C . PHE A 1 132 ? -3.717 -10.028 10.037 1.00 98.31 132 PHE A C 1
ATOM 1050 O O . PHE A 1 132 ? -4.587 -9.698 10.840 1.00 98.31 132 PHE A O 1
ATOM 1057 N N . LYS A 1 133 ? -3.585 -11.294 9.617 1.00 97.94 133 LYS A N 1
ATOM 1058 C CA . LYS A 1 133 ? -4.439 -12.378 10.109 1.00 97.94 133 LYS A CA 1
ATOM 1059 C C . LYS A 1 133 ? -4.262 -12.566 11.618 1.00 97.94 133 LYS A C 1
ATOM 1061 O O . LYS A 1 133 ? -5.263 -12.641 12.326 1.00 97.94 133 LYS A O 1
ATOM 1066 N N . ALA A 1 134 ? -3.023 -12.582 12.110 1.00 97.81 134 ALA A N 1
ATOM 1067 C CA . ALA A 1 134 ? -2.742 -12.749 13.534 1.00 97.81 134 ALA A CA 1
ATOM 1068 C C . ALA A 1 134 ? -3.403 -11.653 14.394 1.00 97.81 134 ALA A C 1
ATOM 1070 O O . ALA A 1 134 ? -4.032 -11.955 15.411 1.00 97.81 134 ALA A O 1
ATOM 1071 N N . LEU A 1 135 ? -3.323 -10.388 13.974 1.00 97.56 135 LEU A N 1
ATOM 1072 C CA . LEU A 1 135 ? -3.934 -9.273 14.697 1.00 97.56 135 LEU A CA 1
ATOM 1073 C C . LEU A 1 135 ? -5.451 -9.213 14.485 1.00 97.56 135 LEU A C 1
ATOM 1075 O O . LEU A 1 135 ? -6.220 -9.307 15.438 1.00 97.56 135 LEU A O 1
ATOM 1079 N N . PHE A 1 136 ? -5.911 -9.037 13.248 1.00 97.69 136 PHE A N 1
ATOM 1080 C CA . PHE A 1 136 ? -7.310 -8.700 12.994 1.00 97.69 136 PHE A CA 1
ATOM 1081 C C . PHE A 1 136 ? -8.238 -9.910 13.092 1.00 97.69 136 PHE A C 1
ATOM 1083 O O . PHE A 1 136 ? -9.349 -9.776 13.595 1.00 97.69 136 PHE A O 1
ATOM 1090 N N . VAL A 1 137 ? -7.797 -11.093 12.664 1.00 96.88 137 VAL A N 1
ATOM 1091 C CA . VAL A 1 137 ? -8.641 -12.297 12.682 1.00 96.88 137 VAL A CA 1
ATOM 1092 C C . VAL A 1 137 ? -8.455 -13.065 13.982 1.00 96.88 137 VAL A C 1
ATOM 1094 O O . VAL A 1 137 ? -9.426 -13.292 14.698 1.00 96.88 137 VAL A O 1
ATOM 1097 N N . ASP A 1 138 ? -7.219 -13.438 14.307 1.00 96.25 138 ASP A N 1
ATOM 1098 C CA . ASP A 1 138 ? -6.956 -14.361 15.41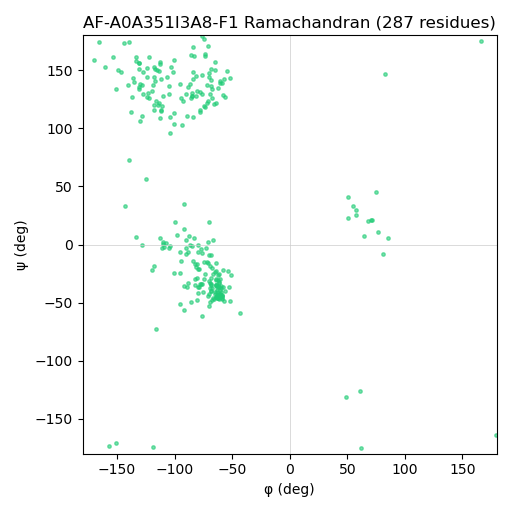2 1.00 96.25 138 ASP A CA 1
ATOM 1099 C C . ASP A 1 138 ? -7.046 -13.655 16.783 1.00 96.25 138 ASP A C 1
ATOM 1101 O O . ASP A 1 138 ? -7.528 -14.254 17.742 1.00 96.25 138 ASP A O 1
ATOM 1105 N N . THR A 1 139 ? -6.651 -12.375 16.880 1.00 96.06 139 THR A N 1
ATOM 1106 C CA . THR A 1 139 ? -6.681 -11.608 18.146 1.00 96.06 139 THR A CA 1
ATOM 1107 C C . THR A 1 139 ? -7.955 -10.775 18.305 1.00 96.06 139 THR A C 1
ATOM 1109 O O . THR A 1 139 ? -8.619 -10.845 19.336 1.00 96.06 139 THR A O 1
ATOM 1112 N N . LEU A 1 140 ? -8.312 -9.972 17.296 1.00 95.88 140 LEU A N 1
ATOM 1113 C CA . LEU A 1 140 ? -9.452 -9.046 17.359 1.00 95.88 140 LEU A CA 1
ATOM 1114 C C . LEU A 1 140 ? -10.773 -9.666 16.886 1.00 95.88 140 LEU A C 1
ATOM 1116 O O . LEU A 1 140 ? -11.827 -9.049 17.048 1.00 95.88 140 LEU A O 1
ATOM 1120 N N . THR A 1 141 ? -10.752 -10.881 16.327 1.00 96.00 141 THR A N 1
ATOM 1121 C CA . THR A 1 141 ? -11.947 -11.612 15.858 1.00 96.00 141 THR A CA 1
ATOM 1122 C C . THR A 1 141 ? -12.802 -10.832 14.848 1.00 96.00 141 THR A C 1
ATOM 1124 O O . THR A 1 141 ? -14.028 -10.958 14.808 1.00 96.00 141 THR A O 1
ATOM 1127 N N . VAL A 1 142 ? -12.161 -10.008 14.012 1.00 95.12 142 VAL A N 1
ATOM 1128 C CA . VAL A 1 142 ? -12.827 -9.207 12.978 1.00 95.12 142 VAL A CA 1
ATOM 1129 C C . VAL A 1 142 ? -13.464 -10.134 11.945 1.00 95.12 142 VAL A C 1
ATOM 1131 O O . VAL A 1 142 ? -12.785 -10.937 11.308 1.00 95.12 142 VAL A O 1
ATOM 1134 N N . GLN A 1 143 ? -14.781 -10.008 11.764 1.00 82.81 143 GLN A N 1
ATOM 1135 C CA . GLN A 1 143 ? -15.542 -10.864 10.847 1.00 82.81 143 GLN A CA 1
ATOM 1136 C C . GLN A 1 143 ? -15.585 -10.331 9.411 1.00 82.81 143 GLN A C 1
ATOM 1138 O O . GLN A 1 143 ? -15.583 -11.120 8.470 1.00 82.81 143 GLN A O 1
ATOM 1143 N N . ASP A 1 144 ? -15.597 -9.006 9.238 1.00 86.69 144 ASP A N 1
ATOM 1144 C CA . ASP A 1 144 ? -15.685 -8.374 7.921 1.00 86.69 144 ASP A CA 1
ATOM 1145 C C . ASP A 1 144 ? -14.385 -7.647 7.582 1.00 86.69 144 ASP A C 1
ATOM 1147 O O . ASP A 1 144 ? -14.062 -6.597 8.149 1.00 86.69 144 ASP A O 1
ATOM 1151 N N . LEU A 1 145 ? -13.658 -8.222 6.630 1.00 95.62 145 LEU A N 1
ATOM 1152 C CA . LEU A 1 145 ? -12.431 -7.685 6.055 1.00 95.62 145 LEU A CA 1
ATOM 1153 C C . LEU A 1 145 ? -12.736 -7.179 4.646 1.00 95.62 145 LEU A C 1
ATOM 1155 O O . LEU A 1 145 ? -13.522 -7.797 3.931 1.00 95.62 145 LEU A O 1
ATOM 1159 N N . TYR A 1 146 ? -12.105 -6.090 4.224 1.00 96.75 146 TYR A N 1
ATOM 1160 C CA . TYR A 1 146 ? -12.360 -5.491 2.915 1.00 96.75 146 TYR A CA 1
ATOM 1161 C C . TYR A 1 146 ? -11.049 -5.277 2.173 1.00 96.75 146 TYR A C 1
ATOM 1163 O O . TYR A 1 146 ? -10.239 -4.433 2.544 1.00 96.75 146 TYR A O 1
ATOM 1171 N N . PHE A 1 147 ? -10.826 -6.039 1.112 1.00 95.50 147 PHE A N 1
ATOM 1172 C CA . PHE A 1 147 ? -9.635 -5.929 0.286 1.00 95.50 147 PHE A CA 1
ATOM 1173 C C . PHE A 1 147 ? -9.952 -6.348 -1.149 1.00 95.50 147 PHE A C 1
ATOM 1175 O O . PHE A 1 147 ? -10.606 -7.350 -1.419 1.00 95.50 147 PHE A O 1
ATOM 1182 N N . SER A 1 148 ? -9.500 -5.555 -2.103 1.00 92.19 148 SER A N 1
ATOM 1183 C CA . SER A 1 148 ? -9.653 -5.822 -3.532 1.00 92.19 148 SER A CA 1
ATOM 1184 C C . SER A 1 148 ? -8.569 -5.049 -4.273 1.00 92.19 148 SER A C 1
ATOM 1186 O O . SER A 1 148 ? -7.699 -4.470 -3.630 1.00 92.19 148 SER A O 1
ATOM 1188 N N . ALA A 1 149 ? -8.593 -5.041 -5.603 1.00 90.44 149 ALA A N 1
ATOM 1189 C CA . ALA A 1 149 ? -7.962 -3.975 -6.374 1.00 90.44 149 ALA A CA 1
ATOM 1190 C C . ALA A 1 149 ? -8.906 -2.758 -6.422 1.00 90.44 149 ALA A C 1
ATOM 1192 O O . ALA A 1 149 ? -10.131 -2.911 -6.427 1.00 90.44 149 ALA A O 1
ATOM 1193 N N . GLU A 1 150 ? -8.363 -1.536 -6.414 1.00 89.19 150 GLU A N 1
ATOM 1194 C CA . GLU A 1 150 ? -9.163 -0.329 -6.654 1.00 89.19 150 GLU A CA 1
ATOM 1195 C C . GLU A 1 150 ? -9.704 -0.338 -8.096 1.00 89.19 150 GLU A C 1
ATOM 1197 O O . GLU A 1 150 ? -9.123 -0.988 -8.970 1.00 89.19 150 GLU A O 1
ATOM 1202 N N . PRO A 1 151 ? -10.796 0.388 -8.393 1.00 88.56 151 PRO A N 1
ATOM 1203 C CA . PRO A 1 151 ? -11.318 0.472 -9.755 1.00 88.56 151 PRO A CA 1
ATOM 1204 C C . PRO A 1 151 ? -10.269 0.898 -10.797 1.00 88.56 151 PRO A C 1
ATOM 1206 O O . PRO A 1 151 ? -10.252 0.355 -11.899 1.00 88.56 151 PRO A O 1
ATOM 1209 N N . ASP A 1 152 ? -9.352 1.807 -10.448 1.00 87.38 152 ASP A N 1
ATOM 1210 C CA . ASP A 1 152 ? -8.247 2.243 -11.315 1.00 87.38 152 ASP A CA 1
ATOM 1211 C C . ASP A 1 152 ? -7.053 1.269 -11.352 1.00 87.38 152 ASP A C 1
ATOM 1213 O O . ASP A 1 152 ? -6.153 1.417 -12.178 1.00 87.38 152 ASP A O 1
ATOM 1217 N N . GLN A 1 153 ? -7.079 0.225 -10.525 1.00 90.50 153 GLN A N 1
ATOM 1218 C CA . GLN A 1 153 ? -6.157 -0.912 -10.556 1.00 90.50 153 GLN A CA 1
ATOM 1219 C C . GLN A 1 153 ? -6.734 -2.128 -11.294 1.00 90.50 153 GLN A C 1
ATOM 1221 O O . GLN A 1 153 ? -6.136 -3.206 -11.282 1.00 90.50 153 GLN A O 1
ATOM 1226 N N . ILE A 1 154 ? -7.881 -1.987 -11.958 1.00 92.06 154 ILE A N 1
ATOM 1227 C CA . ILE A 1 154 ? -8.383 -2.984 -12.902 1.00 92.06 154 ILE A CA 1
ATOM 1228 C C . ILE A 1 154 ? -8.054 -2.501 -14.312 1.00 92.06 154 ILE A C 1
ATOM 1230 O O . ILE A 1 154 ? -8.686 -1.597 -14.850 1.00 92.06 154 ILE A O 1
ATOM 1234 N N . GLY A 1 155 ? -7.033 -3.107 -14.912 1.00 91.31 155 GLY A N 1
ATOM 1235 C CA . GLY A 1 155 ? -6.527 -2.719 -16.225 1.00 91.31 155 GLY A CA 1
ATOM 1236 C C . GLY A 1 155 ? -6.632 -3.822 -17.271 1.00 91.31 155 GLY A C 1
ATOM 1237 O O . GLY A 1 155 ? -7.162 -4.904 -17.036 1.00 91.31 155 GLY A O 1
ATOM 1238 N N . ALA A 1 156 ? -6.071 -3.549 -18.446 1.00 91.44 156 ALA A N 1
ATOM 1239 C CA . ALA A 1 156 ? -5.948 -4.550 -19.498 1.00 91.44 156 ALA A CA 1
ATOM 1240 C C . ALA A 1 156 ? -4.956 -5.662 -19.112 1.00 91.44 156 ALA A C 1
ATOM 1242 O O . ALA A 1 156 ? -3.980 -5.433 -18.381 1.00 91.44 156 ALA A O 1
ATOM 1243 N N . GLU A 1 157 ? -5.200 -6.848 -19.660 1.00 95.00 157 GLU A N 1
ATOM 1244 C CA . GLU A 1 157 ? -4.339 -8.019 -19.552 1.00 95.00 157 GLU A CA 1
ATOM 1245 C C . GLU A 1 157 ? -3.914 -8.525 -20.928 1.00 95.00 157 GLU A C 1
ATOM 1247 O O . GLU A 1 157 ? -4.520 -8.181 -21.942 1.00 95.00 157 GLU A O 1
ATOM 1252 N N . ASP A 1 158 ? -2.853 -9.319 -20.937 1.00 92.44 158 ASP A N 1
ATOM 1253 C CA . ASP A 1 158 ? -2.390 -10.072 -22.092 1.00 92.44 158 ASP A CA 1
ATOM 1254 C C . ASP A 1 158 ? -1.831 -11.427 -21.627 1.00 92.44 158 ASP A C 1
ATOM 1256 O O . ASP A 1 158 ? -1.692 -11.693 -20.427 1.00 92.44 158 ASP A O 1
ATOM 1260 N N . ASP A 1 159 ? -1.500 -12.285 -22.587 1.00 89.50 159 ASP A N 1
ATOM 1261 C CA . ASP A 1 159 ? -0.927 -13.609 -22.321 1.00 89.50 159 ASP A CA 1
ATOM 1262 C C . ASP A 1 159 ? 0.593 -13.562 -22.085 1.00 89.50 159 ASP A C 1
ATOM 1264 O O . ASP A 1 159 ? 1.246 -14.599 -21.982 1.00 89.50 159 ASP A O 1
ATOM 1268 N N . LEU A 1 160 ? 1.183 -12.361 -22.032 1.00 88.12 160 LEU A N 1
ATOM 1269 C CA . LEU A 1 160 ? 2.628 -12.167 -22.013 1.00 88.12 160 LEU A CA 1
ATOM 1270 C C . LEU A 1 160 ? 3.102 -11.521 -20.722 1.00 88.12 160 LEU A C 1
ATOM 1272 O O . LEU A 1 160 ? 3.769 -12.176 -19.934 1.00 88.12 160 LEU A O 1
ATOM 1276 N N . LEU A 1 161 ? 2.845 -10.225 -20.528 1.00 91.50 161 LEU A N 1
ATOM 1277 C CA . LEU A 1 161 ? 3.446 -9.402 -19.486 1.00 91.50 161 LEU A CA 1
ATOM 1278 C C . LEU A 1 161 ? 2.466 -8.821 -18.463 1.00 91.50 161 LEU A C 1
ATOM 1280 O O . LEU A 1 161 ? 2.924 -8.434 -17.384 1.00 91.50 161 LEU A O 1
ATOM 1284 N N . ARG A 1 162 ? 1.165 -8.765 -18.754 1.00 94.00 162 ARG A N 1
ATOM 1285 C CA . ARG A 1 162 ? 0.192 -7.968 -17.996 1.00 94.00 162 ARG A CA 1
ATOM 1286 C C . ARG A 1 162 ? -0.942 -8.828 -17.465 1.00 94.00 162 ARG A C 1
ATOM 1288 O O . ARG A 1 162 ? -1.616 -9.517 -18.217 1.00 94.00 162 ARG A O 1
ATOM 1295 N N . LYS A 1 163 ? -1.236 -8.688 -16.174 1.00 95.25 163 LYS A N 1
ATOM 1296 C CA . LYS A 1 163 ? -2.482 -9.190 -15.583 1.00 95.25 163 LYS A CA 1
ATOM 1297 C C . LYS A 1 163 ? -3.470 -8.056 -15.343 1.00 95.25 163 LYS A C 1
ATOM 1299 O O . LYS A 1 163 ? -3.058 -6.903 -15.182 1.00 95.25 163 LYS A O 1
ATOM 1304 N N . LYS A 1 164 ? -4.760 -8.406 -15.362 1.00 94.56 164 LYS A N 1
ATOM 1305 C CA . LYS A 1 164 ? -5.892 -7.483 -15.203 1.00 94.56 164 LYS A CA 1
ATOM 1306 C C . LYS A 1 164 ? -5.824 -6.747 -13.870 1.00 94.56 164 LYS A C 1
ATOM 1308 O O . LYS A 1 164 ? -5.969 -5.532 -13.816 1.00 94.56 164 LYS A O 1
ATOM 1313 N N . GLU A 1 165 ? -5.548 -7.502 -12.820 1.00 92.88 165 GLU A N 1
ATOM 1314 C CA . GLU A 1 165 ? -5.391 -7.017 -11.460 1.00 92.88 165 GLU A CA 1
ATOM 1315 C C . GLU A 1 165 ? -4.013 -6.366 -11.265 1.00 92.88 165 GLU A C 1
ATOM 1317 O O . GLU A 1 165 ? -2.977 -7.033 -11.357 1.00 92.88 165 GLU A O 1
ATOM 1322 N N . LYS A 1 166 ? -3.997 -5.050 -11.021 1.00 94.06 166 LYS A N 1
ATOM 1323 C CA . LYS A 1 166 ? -2.784 -4.226 -10.871 1.00 94.06 166 LYS A CA 1
ATOM 1324 C C . LYS A 1 166 ? -2.306 -4.114 -9.420 1.00 94.06 166 LYS A C 1
ATOM 1326 O O . LYS A 1 166 ? -1.766 -3.091 -9.019 1.00 94.06 166 LYS A O 1
ATOM 1331 N N . VAL A 1 167 ? -2.487 -5.187 -8.657 1.00 94.38 167 VAL A N 1
ATOM 1332 C CA . VAL A 1 167 ? -1.918 -5.373 -7.318 1.00 94.38 167 VAL A CA 1
ATOM 1333 C C . VAL A 1 167 ? -1.179 -6.706 -7.259 1.00 94.38 167 VAL A C 1
ATOM 1335 O O . VAL A 1 167 ? -1.554 -7.638 -7.973 1.00 94.38 167 VAL A O 1
ATOM 1338 N N . PRO A 1 168 ? -0.106 -6.816 -6.465 1.00 95.06 168 PRO A N 1
ATOM 1339 C CA . PRO A 1 168 ? 0.793 -7.954 -6.547 1.00 95.06 168 PRO A CA 1
ATOM 1340 C C . PRO A 1 168 ? 0.294 -9.201 -5.824 1.00 95.06 168 PRO A C 1
ATOM 1342 O O . PRO A 1 168 ? 0.683 -10.294 -6.232 1.00 95.06 168 PRO A O 1
ATOM 1345 N N . ASN A 1 169 ? -0.505 -9.061 -4.756 1.00 96.25 169 ASN A N 1
ATOM 1346 C CA . ASN A 1 169 ? -0.561 -10.110 -3.740 1.00 96.25 169 ASN A CA 1
ATOM 1347 C C . ASN A 1 169 ? -1.938 -10.375 -3.110 1.00 96.25 169 ASN A C 1
ATOM 1349 O O . ASN A 1 169 ? -2.028 -10.784 -1.951 1.00 96.25 169 ASN A O 1
ATOM 1353 N N . LEU A 1 170 ? -3.030 -10.226 -3.863 1.00 95.81 170 LEU A N 1
ATOM 1354 C CA . LEU A 1 170 ? -4.337 -10.702 -3.385 1.00 95.81 170 LEU A CA 1
ATOM 1355 C C . LEU A 1 170 ? -4.369 -12.230 -3.212 1.00 95.81 170 LEU A C 1
ATOM 1357 O O . LEU A 1 170 ? -4.981 -12.738 -2.274 1.00 95.81 170 LEU A O 1
ATOM 1361 N N . LYS A 1 171 ? -3.603 -12.966 -4.029 1.00 95.88 171 LYS A N 1
ATOM 1362 C CA . LYS A 1 171 ? -3.388 -14.414 -3.863 1.00 95.88 171 LYS A CA 1
ATOM 1363 C C . LYS A 1 171 ? -2.734 -14.780 -2.529 1.00 95.88 171 LYS A C 1
ATOM 1365 O O . LYS A 1 171 ? -3.000 -15.864 -2.016 1.00 95.88 171 LYS A O 1
ATOM 1370 N N . GLY A 1 172 ? -1.916 -13.896 -1.952 1.00 96.94 172 GLY A N 1
ATOM 1371 C CA . GLY A 1 172 ? -1.344 -14.081 -0.617 1.00 96.94 172 GLY A CA 1
ATOM 1372 C C . GLY A 1 172 ? -2.418 -14.106 0.472 1.00 96.94 172 GLY A C 1
ATOM 1373 O O . GLY A 1 172 ? -2.425 -15.016 1.299 1.00 96.94 172 GLY A O 1
ATOM 1374 N N . ALA A 1 173 ? -3.380 -13.179 0.416 1.00 96.81 173 ALA A N 1
ATOM 1375 C CA . ALA A 1 173 ? -4.529 -13.164 1.324 1.00 96.81 173 ALA A CA 1
ATOM 1376 C C . ALA A 1 173 ? -5.404 -14.421 1.160 1.00 96.81 173 ALA A C 1
ATOM 1378 O O . ALA A 1 173 ? -5.754 -15.077 2.145 1.00 96.81 173 ALA A O 1
ATOM 1379 N N . GLU A 1 174 ? -5.713 -14.798 -0.086 1.00 95.69 174 GLU A N 1
ATOM 1380 C CA . GLU A 1 174 ? -6.503 -15.999 -0.398 1.00 95.69 174 GLU A CA 1
ATOM 1381 C C . GLU A 1 174 ? -5.833 -17.284 0.111 1.00 95.69 174 GLU A C 1
ATOM 1383 O O . GLU A 1 174 ? -6.512 -18.168 0.636 1.00 95.69 174 GLU A O 1
ATOM 1388 N N . ALA A 1 175 ? -4.503 -17.384 0.009 1.00 96.31 175 ALA A N 1
ATOM 1389 C CA . ALA A 1 175 ? -3.737 -18.532 0.496 1.00 96.31 175 ALA A CA 1
ATOM 1390 C C . ALA A 1 175 ? -3.818 -18.711 2.024 1.00 96.31 175 ALA A C 1
ATOM 1392 O O . ALA A 1 175 ? -3.629 -19.821 2.520 1.00 96.31 175 ALA A O 1
ATOM 1393 N N . LEU A 1 176 ? -4.131 -17.645 2.767 1.00 96.69 176 LEU A N 1
ATOM 1394 C CA . LEU A 1 176 ? -4.401 -17.686 4.208 1.00 96.69 176 LEU A CA 1
ATOM 1395 C C . LEU A 1 176 ? -5.885 -17.920 4.542 1.00 96.69 176 LEU A C 1
ATOM 1397 O O . LEU A 1 176 ? -6.261 -17.906 5.715 1.00 96.69 176 LEU A O 1
ATOM 1401 N N . GLY A 1 177 ? -6.734 -18.129 3.532 1.00 95.50 177 GLY A N 1
ATOM 1402 C CA . GLY A 1 177 ? -8.174 -18.322 3.692 1.00 95.50 177 GLY A CA 1
ATOM 1403 C C . GLY A 1 177 ? -8.953 -17.035 3.974 1.00 95.50 177 GLY A C 1
ATOM 1404 O O . GLY A 1 177 ? -10.133 -17.113 4.325 1.00 95.50 177 GLY A O 1
ATOM 1405 N N . LEU A 1 178 ? -8.324 -15.863 3.824 1.00 96.44 178 LEU A N 1
ATOM 1406 C CA . LEU A 1 178 ? -8.996 -14.578 3.992 1.00 96.44 178 LEU A CA 1
ATOM 1407 C C . LEU A 1 178 ? -9.980 -14.351 2.843 1.00 96.44 178 LEU A C 1
ATOM 1409 O O . LEU A 1 178 ? -9.722 -14.705 1.691 1.00 96.44 178 LEU A O 1
ATOM 1413 N N . LYS A 1 179 ? -11.117 -13.727 3.154 1.00 94.19 179 LYS A N 1
ATOM 1414 C CA . LYS A 1 179 ? -12.150 -13.372 2.177 1.00 94.19 179 LYS A CA 1
ATOM 1415 C C . LYS A 1 179 ? -12.526 -11.911 2.347 1.00 94.19 179 LYS A C 1
ATOM 1417 O O . LYS A 1 179 ? -12.690 -11.453 3.474 1.00 94.19 179 LYS A O 1
ATOM 1422 N N . SER A 1 180 ? -12.687 -11.211 1.229 1.00 95.25 180 SER A N 1
ATOM 1423 C CA . SER A 1 180 ? -13.168 -9.834 1.244 1.00 95.25 180 SER A CA 1
ATOM 1424 C C . SER A 1 180 ? -14.691 -9.779 1.235 1.00 95.25 180 SER A C 1
ATOM 1426 O O . SER A 1 180 ? -15.351 -10.491 0.476 1.00 95.25 180 SER A O 1
ATOM 1428 N N . GLY A 1 181 ? -15.239 -8.872 2.036 1.00 93.50 181 GLY A N 1
ATOM 1429 C CA . GLY A 1 181 ? -16.612 -8.403 1.947 1.00 93.50 181 GLY A CA 1
ATOM 1430 C C . GLY A 1 181 ? -16.827 -7.425 0.789 1.00 93.50 181 GLY A C 1
ATOM 1431 O O . GLY A 1 181 ? -15.906 -7.081 0.042 1.00 93.50 181 GLY A O 1
ATOM 1432 N N . SER A 1 182 ? -18.073 -6.967 0.649 1.00 94.06 182 SER A N 1
ATOM 1433 C CA . SER A 1 182 ? -18.466 -5.965 -0.347 1.00 94.06 182 SER A CA 1
ATOM 1434 C C . SER A 1 182 ? -18.225 -4.547 0.171 1.00 94.06 182 SER A C 1
ATOM 1436 O O . SER A 1 182 ? -18.698 -4.191 1.250 1.00 94.06 182 SER A O 1
ATOM 1438 N N . PHE A 1 183 ? -17.560 -3.715 -0.632 1.00 94.62 183 PHE A N 1
ATOM 1439 C CA . PHE A 1 183 ? -17.394 -2.290 -0.336 1.00 94.62 183 PHE A CA 1
ATOM 1440 C C . PHE A 1 183 ? -18.723 -1.520 -0.337 1.00 94.62 183 PHE A C 1
ATOM 1442 O O . PHE A 1 183 ? -18.809 -0.492 0.330 1.00 94.62 183 PHE A O 1
ATOM 1449 N N . ASP A 1 184 ? -19.760 -2.011 -1.022 1.00 94.38 184 ASP A N 1
ATOM 1450 C CA . ASP A 1 184 ? -21.096 -1.407 -0.954 1.00 94.38 184 ASP A CA 1
ATOM 1451 C C . ASP A 1 184 ? -21.726 -1.639 0.422 1.00 94.38 184 ASP A C 1
ATOM 1453 O O . ASP A 1 184 ? -22.225 -0.701 1.034 1.00 94.38 184 ASP A O 1
ATOM 1457 N N . ARG A 1 185 ? -21.591 -2.855 0.975 1.00 94.62 185 ARG A N 1
ATOM 1458 C CA . ARG A 1 185 ? -22.041 -3.151 2.347 1.00 94.62 185 ARG A CA 1
ATOM 1459 C C . ARG A 1 185 ? -21.276 -2.343 3.391 1.00 94.62 185 ARG A C 1
ATOM 1461 O O . ARG A 1 185 ? -21.874 -1.868 4.349 1.00 94.62 185 ARG A O 1
ATOM 1468 N N . LEU A 1 186 ? -19.966 -2.155 3.201 1.00 96.50 186 LEU A N 1
ATOM 1469 C CA . LEU A 1 186 ? -19.184 -1.277 4.074 1.00 96.50 186 LEU A CA 1
ATOM 1470 C C . LEU A 1 186 ? -19.716 0.162 4.035 1.00 96.50 186 LEU A C 1
ATOM 1472 O O . LEU A 1 186 ? -19.829 0.795 5.082 1.00 96.50 186 LEU A O 1
ATOM 1476 N N . ALA A 1 187 ? -20.049 0.674 2.846 1.00 96.69 187 ALA A N 1
ATOM 1477 C CA . ALA A 1 187 ? -20.640 1.999 2.706 1.00 96.69 187 ALA A CA 1
ATOM 1478 C C . ALA A 1 187 ? -22.010 2.085 3.400 1.00 96.69 187 ALA A C 1
ATOM 1480 O O . ALA A 1 187 ? -22.232 3.026 4.151 1.00 96.69 187 ALA A O 1
ATOM 1481 N N . GLU A 1 188 ? -22.882 1.086 3.237 1.00 96.56 188 GLU A N 1
ATOM 1482 C CA . GLU A 1 188 ? -24.181 1.010 3.927 1.00 96.56 188 GLU A CA 1
ATOM 1483 C C . GLU A 1 188 ? -24.028 1.015 5.459 1.00 96.56 188 GLU A C 1
ATOM 1485 O O . GLU A 1 188 ? -24.751 1.722 6.162 1.00 96.56 188 GLU A O 1
ATOM 1490 N N . ASP A 1 189 ? -23.068 0.261 6.001 1.00 96.19 189 ASP A N 1
ATOM 1491 C CA . ASP A 1 189 ? -22.805 0.227 7.443 1.00 96.19 189 ASP A CA 1
ATOM 1492 C C . ASP A 1 189 ? -22.228 1.551 7.971 1.00 96.19 189 ASP A C 1
ATOM 1494 O O . ASP A 1 189 ? -22.529 1.944 9.104 1.00 96.19 189 ASP A O 1
ATOM 1498 N N . LEU A 1 190 ? -21.422 2.252 7.164 1.00 96.94 190 LEU A N 1
ATOM 1499 C CA . LEU A 1 190 ? -20.934 3.601 7.465 1.00 96.94 190 LEU A CA 1
ATOM 1500 C C . LEU A 1 190 ? -22.083 4.620 7.457 1.00 96.94 190 LEU A C 1
ATOM 1502 O O . LEU A 1 190 ? -22.204 5.398 8.400 1.00 96.94 190 LEU A O 1
ATOM 1506 N N . GLU A 1 191 ? -22.950 4.581 6.442 1.00 96.75 191 GLU A N 1
ATOM 1507 C CA . GLU A 1 191 ? -24.137 5.444 6.319 1.00 96.75 191 GLU A CA 1
ATOM 1508 C C . GLU A 1 191 ? -25.121 5.219 7.474 1.00 96.75 191 GLU A C 1
ATOM 1510 O O . GLU A 1 191 ? -25.709 6.168 7.990 1.00 96.75 191 GLU A O 1
ATOM 1515 N N . ALA A 1 192 ? -25.256 3.973 7.933 1.00 96.62 192 ALA A N 1
ATOM 1516 C CA . ALA A 1 192 ? -26.083 3.609 9.078 1.00 96.62 192 ALA A CA 1
ATOM 1517 C C . ALA A 1 192 ? -25.427 3.895 10.447 1.00 96.62 192 ALA A C 1
ATOM 1519 O O . ALA A 1 192 ? -26.030 3.593 11.479 1.00 96.62 192 ALA A O 1
ATOM 1520 N N . GLY A 1 193 ? -24.197 4.423 10.490 1.00 95.75 193 GLY A N 1
ATOM 1521 C CA . GLY A 1 193 ? -23.487 4.739 11.736 1.00 95.75 193 GLY A CA 1
ATOM 1522 C C . GLY A 1 193 ? -23.077 3.517 12.568 1.00 95.75 193 GLY A C 1
ATOM 1523 O O . GLY A 1 193 ? -22.831 3.637 13.769 1.00 95.75 193 GLY A O 1
ATOM 1524 N N . LYS A 1 194 ? -22.999 2.326 11.961 1.00 95.50 194 LYS A N 1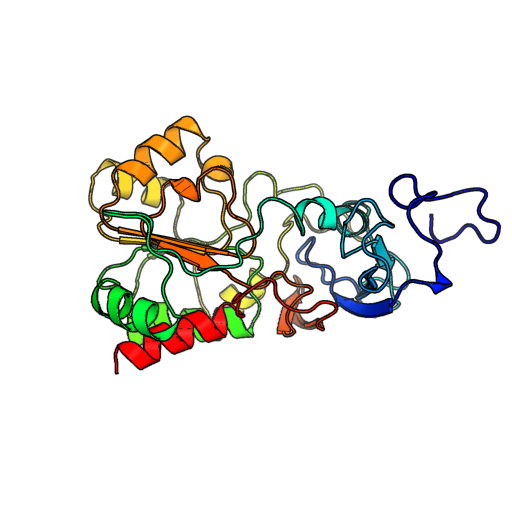
ATOM 1525 C CA . LYS A 1 194 ? -22.652 1.074 12.659 1.00 95.50 194 LYS A CA 1
ATOM 1526 C C . LYS A 1 194 ? -21.146 0.886 12.845 1.00 95.50 194 LYS A C 1
ATOM 1528 O O . LYS A 1 194 ? -20.721 0.061 13.653 1.00 95.50 194 LYS A O 1
ATOM 1533 N N . VAL A 1 195 ? -20.327 1.633 12.105 1.00 96.56 195 VAL A N 1
ATOM 1534 C CA . VAL A 1 195 ? -18.863 1.526 12.144 1.00 96.56 195 VAL A CA 1
ATOM 1535 C C . VAL A 1 195 ? -18.290 2.532 13.139 1.00 96.56 195 VAL A C 1
ATOM 1537 O O . VAL A 1 195 ? -18.166 3.719 12.846 1.00 96.56 195 VAL A O 1
ATOM 1540 N N . ARG A 1 196 ? -17.906 2.053 14.329 1.00 96.19 196 ARG A N 1
ATOM 1541 C CA . ARG A 1 196 ? -17.267 2.899 15.356 1.00 96.19 196 ARG A CA 1
ATOM 1542 C C . ARG A 1 196 ? -15.766 3.085 15.143 1.00 96.19 196 ARG A C 1
ATOM 1544 O O . ARG A 1 196 ? -15.221 4.117 15.527 1.00 96.19 196 ARG A O 1
ATOM 1551 N N . CYS A 1 197 ? -15.110 2.095 14.544 1.00 97.00 197 CYS A N 1
ATOM 1552 C CA . CYS A 1 197 ? -13.691 2.124 14.223 1.00 97.00 197 CYS A CA 1
ATOM 1553 C C . CYS A 1 197 ? -13.467 1.569 12.812 1.00 97.00 197 CYS A C 1
ATOM 1555 O O . CYS A 1 197 ? -13.925 0.468 12.500 1.00 97.00 197 CYS A O 1
ATOM 1557 N N . LEU A 1 198 ? -12.768 2.336 11.976 1.00 97.81 198 LEU A N 1
ATOM 1558 C CA . LEU A 1 198 ? -12.330 1.933 10.644 1.00 97.81 198 LEU A CA 1
ATOM 1559 C C . LEU A 1 198 ? -10.806 2.044 10.564 1.00 97.81 198 LEU A C 1
ATOM 1561 O O . LEU A 1 198 ? -10.239 3.106 10.827 1.00 97.81 198 LEU A O 1
ATOM 1565 N N . TYR A 1 199 ? -10.159 0.954 10.172 1.00 98.00 199 TYR A N 1
ATOM 1566 C CA . TYR A 1 199 ? -8.721 0.891 9.943 1.00 98.00 199 TYR A CA 1
ATOM 1567 C C . TYR A 1 199 ? -8.469 0.732 8.447 1.00 98.00 199 TYR A C 1
ATOM 1569 O O . TYR A 1 199 ? -8.922 -0.239 7.847 1.00 98.00 199 TYR A O 1
ATOM 1577 N N . VAL A 1 200 ? -7.770 1.685 7.835 1.00 97.38 200 VAL A N 1
ATOM 1578 C CA . VAL A 1 200 ? -7.484 1.710 6.396 1.00 97.38 200 VAL A CA 1
ATOM 1579 C C . VAL A 1 200 ? -5.984 1.549 6.176 1.00 97.38 200 VAL A C 1
ATOM 1581 O O . VAL A 1 200 ? -5.206 2.375 6.645 1.00 97.38 200 VAL A O 1
ATOM 1584 N N . ILE A 1 201 ? -5.593 0.500 5.453 1.00 97.12 201 ILE A N 1
ATOM 1585 C CA . ILE A 1 201 ? -4.203 0.155 5.136 1.00 97.12 201 ILE A CA 1
ATOM 1586 C C . ILE A 1 201 ? -3.975 0.352 3.636 1.00 97.12 201 ILE A C 1
ATOM 1588 O O . ILE A 1 201 ? -4.590 -0.328 2.813 1.00 97.12 201 ILE A O 1
ATOM 1592 N N . GLU A 1 202 ? -3.110 1.308 3.303 1.00 92.75 202 GLU A N 1
ATOM 1593 C CA . GLU A 1 202 ? -2.600 1.641 1.966 1.00 92.75 202 GLU A CA 1
ATOM 1594 C C . GLU A 1 202 ? -3.656 1.832 0.864 1.00 92.75 202 GLU A C 1
ATOM 1596 O O . GLU A 1 202 ? -3.361 1.698 -0.324 1.00 92.75 202 GLU A O 1
ATOM 1601 N N . ARG A 1 203 ? -4.898 2.146 1.240 1.00 91.50 203 ARG A N 1
ATOM 1602 C CA . ARG A 1 203 ? -6.010 2.324 0.301 1.00 91.50 203 ARG A CA 1
ATOM 1603 C C . ARG A 1 203 ? -6.490 3.754 0.220 1.00 91.50 203 ARG A C 1
ATOM 1605 O O . ARG A 1 203 ? -6.638 4.435 1.234 1.00 91.50 203 ARG A O 1
ATOM 1612 N N . ASP A 1 204 ? -6.849 4.161 -0.992 1.00 90.25 204 ASP A N 1
ATOM 1613 C CA . ASP A 1 204 ? -7.549 5.418 -1.231 1.00 90.25 204 ASP A CA 1
ATOM 1614 C C . ASP A 1 204 ? -9.032 5.158 -1.516 1.00 90.25 204 ASP A C 1
ATOM 1616 O O . ASP A 1 2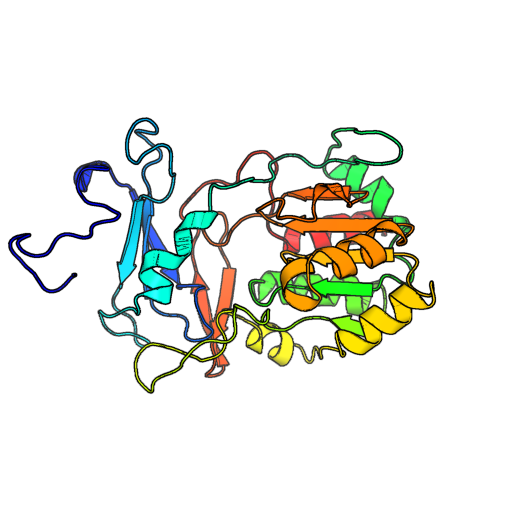04 ? -9.452 4.885 -2.641 1.00 90.25 204 ASP A O 1
ATOM 1620 N N . LEU A 1 205 ? -9.862 5.275 -0.478 1.00 93.56 205 LEU A N 1
ATOM 1621 C CA . LEU A 1 205 ? -11.308 5.067 -0.593 1.00 93.56 205 LEU A CA 1
ATOM 1622 C C . LEU A 1 205 ? -11.999 6.092 -1.513 1.00 93.56 205 LEU A C 1
ATOM 1624 O O . LEU A 1 205 ? -13.102 5.816 -1.991 1.00 93.56 205 LEU A O 1
ATOM 1628 N N . ALA A 1 206 ? -11.358 7.225 -1.844 1.00 93.50 206 ALA A N 1
ATOM 1629 C CA . ALA A 1 206 ? -11.868 8.133 -2.874 1.00 93.50 206 ALA A CA 1
ATOM 1630 C C . ALA A 1 206 ? -11.895 7.466 -4.256 1.00 93.50 206 ALA A C 1
ATOM 1632 O O . ALA A 1 206 ? -12.763 7.779 -5.068 1.00 93.50 206 ALA A O 1
ATOM 1633 N N . LYS A 1 207 ? -10.984 6.525 -4.524 1.00 91.75 207 LYS A N 1
ATOM 1634 C CA . LYS A 1 207 ? -10.952 5.749 -5.772 1.00 91.75 207 LYS A CA 1
ATOM 1635 C C . LYS A 1 207 ? -12.054 4.702 -5.844 1.00 91.75 207 LYS A C 1
ATOM 1637 O O . LYS A 1 207 ? -12.460 4.330 -6.938 1.00 91.75 207 LYS A O 1
ATOM 1642 N N . VAL A 1 208 ? -12.545 4.247 -4.691 1.00 92.44 208 VAL A N 1
ATOM 1643 C CA . VAL A 1 208 ? -13.600 3.231 -4.596 1.00 92.44 208 VAL A CA 1
ATOM 1644 C C . VAL A 1 208 ? -14.986 3.867 -4.690 1.00 92.44 208 VAL A C 1
ATOM 1646 O O . VAL A 1 208 ? -15.812 3.422 -5.479 1.00 92.44 208 VAL A O 1
ATOM 1649 N N . TRP A 1 209 ? -15.245 4.923 -3.913 1.00 94.44 209 TRP A N 1
ATOM 1650 C CA . TRP A 1 209 ? -16.584 5.517 -3.789 1.00 94.44 209 TRP A CA 1
ATOM 1651 C C . TRP A 1 209 ? -16.729 6.909 -4.420 1.00 94.44 209 TRP A C 1
ATOM 1653 O O . TRP A 1 209 ? -17.824 7.473 -4.407 1.00 94.44 209 TRP A O 1
ATOM 1663 N N . GLY A 1 210 ? -15.649 7.480 -4.954 1.00 94.25 210 GLY A N 1
ATOM 1664 C CA . GLY A 1 210 ? -15.573 8.892 -5.331 1.00 94.25 210 GLY A CA 1
ATOM 1665 C C . GLY A 1 210 ? -15.250 9.790 -4.131 1.00 94.25 210 GLY A C 1
ATOM 1666 O O . GLY A 1 210 ? -15.666 9.525 -3.002 1.00 94.25 210 GLY A O 1
ATOM 1667 N N . GLU A 1 211 ? -14.518 10.884 -4.367 1.00 93.62 211 GLU A N 1
ATOM 1668 C CA . GLU A 1 211 ? -13.982 11.734 -3.292 1.00 93.62 211 GLU A CA 1
ATOM 1669 C C . GLU A 1 211 ? -15.069 12.312 -2.374 1.00 93.62 211 GLU A C 1
ATOM 1671 O O . GLU A 1 211 ? -14.951 12.231 -1.151 1.00 93.62 211 GLU A O 1
ATOM 1676 N N . ALA A 1 212 ? -16.143 12.865 -2.946 1.00 95.44 212 ALA A N 1
ATOM 1677 C CA . ALA A 1 212 ? -17.206 13.505 -2.173 1.00 95.44 212 ALA A CA 1
ATOM 1678 C C . ALA A 1 212 ? -17.900 12.517 -1.220 1.00 95.44 212 ALA A C 1
ATOM 1680 O O . ALA A 1 212 ? -18.063 12.811 -0.033 1.00 95.44 212 ALA A O 1
ATOM 1681 N N . ARG A 1 213 ? -18.254 11.325 -1.722 1.00 96.00 213 ARG A N 1
ATOM 1682 C CA . ARG A 1 213 ? -18.900 10.278 -0.921 1.00 96.00 213 ARG A CA 1
ATOM 1683 C C . ARG A 1 213 ? -17.940 9.729 0.128 1.00 96.00 213 ARG A C 1
ATOM 1685 O O . ARG A 1 213 ? -18.299 9.682 1.299 1.00 96.00 213 ARG A O 1
ATOM 1692 N N . ALA A 1 214 ? -16.708 9.392 -0.254 1.00 96.12 214 ALA A N 1
ATOM 1693 C CA . ALA A 1 214 ? -15.715 8.878 0.684 1.00 96.12 214 ALA A CA 1
ATOM 1694 C C . ALA A 1 214 ? -15.441 9.872 1.825 1.00 96.12 214 ALA A C 1
ATOM 1696 O O . ALA A 1 214 ? -15.463 9.490 2.991 1.00 96.12 214 ALA A O 1
ATOM 1697 N N . ARG A 1 215 ? -15.281 11.168 1.524 1.00 96.62 215 ARG A N 1
ATOM 1698 C CA . ARG A 1 215 ? -15.109 12.213 2.546 1.00 96.62 215 ARG A CA 1
ATOM 1699 C C . ARG A 1 215 ? -16.302 12.297 3.500 1.00 96.62 215 ARG A C 1
ATOM 1701 O O . ARG A 1 215 ? -16.094 12.394 4.711 1.00 96.62 215 ARG A O 1
ATOM 1708 N N . ALA A 1 216 ? -17.527 12.262 2.973 1.00 96.38 216 ALA A N 1
ATOM 1709 C CA . ALA A 1 216 ? -18.745 12.317 3.778 1.00 96.38 216 ALA A CA 1
ATOM 1710 C C . ALA A 1 216 ? -18.864 11.117 4.732 1.00 96.38 216 ALA A C 1
ATOM 1712 O O . ALA A 1 216 ? -19.198 11.306 5.901 1.00 96.38 216 ALA A O 1
ATOM 1713 N N . LEU A 1 217 ? -18.542 9.908 4.261 1.00 96.88 217 LEU A N 1
ATOM 1714 C CA . LEU A 1 217 ? -18.577 8.685 5.070 1.00 96.88 217 LEU A CA 1
ATOM 1715 C C . LEU A 1 217 ? -17.481 8.677 6.139 1.00 96.88 217 LEU A C 1
ATOM 1717 O O . LEU A 1 217 ? -17.754 8.470 7.318 1.00 96.88 217 LEU A O 1
ATOM 1721 N N . LEU A 1 218 ? -16.237 8.958 5.746 1.00 96.12 218 LEU A N 1
ATOM 1722 C CA . LEU A 1 218 ? -15.082 8.864 6.639 1.00 96.12 218 LEU A CA 1
ATOM 1723 C C . LEU A 1 218 ? -15.086 9.914 7.753 1.00 96.12 218 LEU A C 1
ATOM 1725 O O . LEU A 1 218 ? -14.577 9.651 8.838 1.00 96.12 218 LEU A O 1
ATOM 1729 N N . THR A 1 219 ? -15.683 11.086 7.516 1.00 95.19 219 THR A N 1
ATOM 1730 C CA . THR A 1 219 ? -15.779 12.148 8.534 1.00 95.19 219 THR A CA 1
ATOM 1731 C C . THR A 1 219 ? -16.675 11.750 9.711 1.00 95.19 219 THR A C 1
ATOM 1733 O O . THR A 1 219 ? -16.499 12.267 10.811 1.00 95.19 219 THR A O 1
ATOM 1736 N N . GLN A 1 220 ? -17.624 10.836 9.490 1.00 93.75 220 GLN A N 1
ATOM 1737 C CA . GLN A 1 220 ? -18.575 10.386 10.509 1.00 93.75 220 GLN A CA 1
ATOM 1738 C C . GLN A 1 220 ? -18.014 9.269 11.397 1.00 93.75 220 GLN A C 1
ATOM 1740 O O . GLN A 1 220 ? -18.589 8.981 12.444 1.00 93.75 220 GLN A O 1
ATOM 1745 N N . VAL A 1 221 ? -16.899 8.643 11.003 1.00 96.69 221 VAL A N 1
ATOM 1746 C CA . VAL A 1 221 ? -16.313 7.521 11.743 1.00 96.69 221 VAL A CA 1
ATOM 1747 C C . VAL A 1 221 ? -15.677 8.032 13.043 1.00 96.69 221 VAL A C 1
ATOM 1749 O O . VAL A 1 221 ? -14.746 8.835 12.970 1.00 96.69 221 VAL A O 1
ATOM 1752 N N . PRO A 1 222 ? -16.095 7.550 14.230 1.00 97.06 222 PRO A N 1
ATOM 1753 C CA . PRO A 1 222 ? -15.556 8.016 15.514 1.00 97.06 222 PRO A CA 1
ATOM 1754 C C . PRO A 1 222 ? -14.055 7.761 15.712 1.00 97.06 222 PRO A C 1
ATOM 1756 O O . PRO A 1 222 ? -13.383 8.509 16.420 1.00 97.06 222 PRO A O 1
ATOM 1759 N N . LEU A 1 223 ? -13.525 6.693 15.113 1.00 97.69 223 LEU A N 1
ATOM 1760 C CA . LEU A 1 223 ? -12.099 6.389 15.085 1.00 97.69 223 LEU A CA 1
ATOM 1761 C C . LEU A 1 223 ? -11.692 5.905 13.693 1.00 97.69 223 LEU A C 1
ATOM 1763 O O . LEU A 1 223 ? -12.087 4.830 13.255 1.00 97.69 223 LEU A O 1
ATOM 1767 N N . LEU A 1 224 ? -10.861 6.694 13.020 1.00 97.94 224 LEU A N 1
ATOM 1768 C CA . LEU A 1 224 ? -10.312 6.395 11.699 1.00 97.94 224 LEU A CA 1
ATOM 1769 C C . LEU A 1 224 ? -8.793 6.303 11.805 1.00 97.94 224 LEU A C 1
ATOM 1771 O O . LEU A 1 224 ? -8.141 7.300 12.118 1.00 97.94 224 LEU A O 1
ATOM 1775 N N . VAL A 1 225 ? -8.241 5.127 11.544 1.00 97.94 225 VAL A N 1
ATOM 1776 C CA . VAL A 1 225 ? -6.794 4.903 11.476 1.00 97.94 225 VAL A CA 1
ATOM 1777 C C . VAL A 1 225 ? -6.413 4.762 10.011 1.00 97.94 225 VAL A C 1
ATOM 1779 O O . VAL A 1 225 ? -7.040 3.998 9.282 1.00 97.94 225 VAL A O 1
ATOM 1782 N N . PHE A 1 226 ? -5.406 5.512 9.576 1.00 98.12 226 PHE A N 1
ATOM 1783 C CA . PHE A 1 226 ? -4.818 5.383 8.250 1.00 98.12 226 PHE A CA 1
ATOM 1784 C C . PHE A 1 226 ? -3.363 4.943 8.382 1.00 98.12 226 PHE A C 1
ATOM 1786 O O . PHE A 1 226 ? -2.567 5.617 9.036 1.00 98.12 226 PHE A O 1
ATOM 1793 N N . GLN A 1 227 ? -3.020 3.833 7.747 1.00 97.75 227 GLN A N 1
ATOM 1794 C CA . GLN A 1 227 ? -1.674 3.281 7.688 1.00 97.75 227 GLN A CA 1
ATOM 1795 C C . GLN A 1 227 ? -1.227 3.214 6.235 1.00 97.75 227 GLN A C 1
ATOM 1797 O O . GLN A 1 227 ? -1.982 2.751 5.386 1.00 97.75 227 GLN A O 1
ATOM 1802 N N . GLY A 1 228 ? -0.021 3.685 5.937 1.00 96.88 228 GLY A N 1
ATOM 1803 C CA . GLY A 1 228 ? 0.540 3.531 4.601 1.00 96.88 228 GLY A CA 1
ATOM 1804 C C . GLY A 1 228 ? 1.766 4.400 4.330 1.00 96.88 228 GLY A C 1
ATOM 1805 O O . GLY A 1 228 ? 2.142 5.235 5.160 1.00 96.88 228 GLY A O 1
ATOM 1806 N N . PRO A 1 229 ? 2.393 4.241 3.156 1.00 96.19 229 PRO A N 1
ATOM 1807 C CA . PRO A 1 229 ? 3.589 4.986 2.787 1.00 96.19 229 PRO A CA 1
ATOM 1808 C C . PRO A 1 229 ? 3.274 6.423 2.381 1.00 96.19 229 PRO A C 1
ATOM 1810 O O . PRO A 1 229 ? 4.061 7.330 2.663 1.00 96.19 229 PRO A O 1
ATOM 1813 N N . ASN A 1 230 ? 2.126 6.655 1.746 1.00 95.56 230 ASN A N 1
ATOM 1814 C CA . ASN A 1 230 ? 1.706 7.947 1.212 1.00 95.56 230 ASN A CA 1
ATOM 1815 C C . ASN A 1 230 ? 0.418 8.410 1.901 1.00 95.56 230 ASN A C 1
ATOM 1817 O O . ASN A 1 230 ? -0.466 7.605 2.174 1.00 95.56 230 ASN A O 1
ATOM 1821 N N . LYS A 1 231 ? 0.272 9.717 2.133 1.00 91.38 231 LYS A N 1
ATOM 1822 C CA . LYS A 1 231 ? -0.905 10.308 2.790 1.00 91.38 231 LYS A CA 1
ATOM 1823 C C . LYS A 1 231 ? -2.206 10.097 2.001 1.00 91.38 231 LYS A C 1
ATOM 1825 O O . LYS A 1 231 ? -3.267 9.960 2.606 1.00 91.38 231 LYS A O 1
ATOM 1830 N N . GLY A 1 232 ? -2.130 10.133 0.669 1.00 86.00 232 GLY A N 1
ATOM 1831 C CA . GLY A 1 232 ? -3.301 10.101 -0.212 1.00 86.00 232 GLY A CA 1
ATOM 1832 C C . GLY A 1 232 ? -4.248 11.298 -0.026 1.00 86.00 232 GLY A C 1
ATOM 1833 O O . GLY A 1 232 ? -3.972 12.232 0.735 1.00 86.00 232 GLY A O 1
ATOM 1834 N N . ALA A 1 233 ? -5.387 11.269 -0.725 1.00 83.94 233 ALA A N 1
ATOM 1835 C CA . ALA A 1 233 ? -6.365 12.363 -0.720 1.00 83.94 233 ALA A CA 1
ATOM 1836 C C . ALA A 1 233 ? -7.120 12.505 0.616 1.00 83.94 233 ALA A C 1
ATOM 1838 O O . ALA A 1 233 ? -7.503 13.607 1.015 1.00 83.94 233 ALA A O 1
ATOM 1839 N N . LEU A 1 234 ? -7.334 11.388 1.316 1.00 84.69 234 LEU A N 1
ATOM 1840 C CA . LEU A 1 234 ? -8.185 11.319 2.507 1.00 84.69 234 LEU A CA 1
ATOM 1841 C C . LEU A 1 234 ? -7.402 11.154 3.817 1.00 84.69 234 LEU A C 1
ATOM 1843 O O . LEU A 1 234 ? -8.014 11.123 4.883 1.00 84.69 234 LEU A O 1
ATOM 1847 N N . GLY A 1 235 ? -6.065 11.114 3.780 1.00 85.94 235 GLY A N 1
ATOM 1848 C CA . GLY A 1 235 ? -5.249 10.887 4.978 1.00 85.94 235 GLY A CA 1
ATOM 1849 C C . GLY A 1 235 ? -5.401 11.959 6.063 1.00 85.94 235 GLY A C 1
ATOM 1850 O O . GLY A 1 235 ? -5.214 11.665 7.239 1.00 85.94 235 GLY A O 1
ATOM 1851 N N . ASP A 1 236 ? -5.779 13.192 5.708 1.00 91.31 236 ASP A N 1
ATOM 1852 C CA . ASP A 1 236 ? -6.030 14.270 6.682 1.00 91.31 236 ASP A CA 1
ATOM 1853 C C . ASP A 1 236 ? -7.385 14.134 7.416 1.00 91.31 236 ASP A C 1
ATOM 1855 O O . ASP A 1 236 ? -7.647 14.871 8.367 1.00 91.31 236 ASP A O 1
ATOM 1859 N N . LEU A 1 237 ? -8.245 13.188 7.012 1.00 94.88 237 LEU A N 1
ATOM 1860 C CA . LEU A 1 237 ? -9.474 12.847 7.744 1.00 94.88 237 LEU A CA 1
ATOM 1861 C C . LEU A 1 237 ? -9.216 11.895 8.917 1.00 94.88 237 LEU A C 1
ATOM 1863 O O . LEU A 1 237 ? -10.058 11.790 9.809 1.00 94.88 237 LEU A O 1
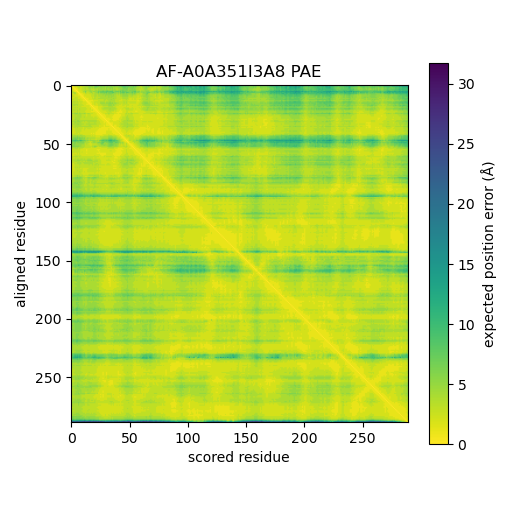ATOM 1867 N N . ALA A 1 238 ? -8.082 11.190 8.913 1.00 96.94 238 ALA A N 1
ATOM 1868 C CA . ALA A 1 238 ? -7.775 10.189 9.920 1.00 96.94 238 ALA A CA 1
ATOM 1869 C C . ALA A 1 238 ? -7.605 10.806 11.315 1.00 96.94 238 ALA A C 1
ATOM 1871 O O . ALA A 1 238 ? -7.159 11.939 11.477 1.00 96.94 238 ALA A O 1
ATOM 1872 N N . HIS A 1 239 ? -7.931 10.029 12.342 1.00 98.12 239 HIS A N 1
ATOM 1873 C CA . HIS A 1 239 ? -7.598 10.338 13.729 1.00 98.12 239 HIS A CA 1
ATOM 1874 C C . HIS A 1 239 ? -6.142 9.974 14.018 1.00 98.12 239 HIS A C 1
ATOM 1876 O O . HIS A 1 239 ? -5.468 10.716 14.728 1.00 98.12 239 HIS A O 1
ATOM 1882 N N . TYR A 1 240 ? -5.652 8.882 13.423 1.00 98.00 240 TYR A N 1
ATOM 1883 C CA . TYR A 1 240 ? -4.263 8.433 13.508 1.00 98.00 240 TYR A CA 1
ATOM 1884 C C . TYR A 1 240 ? -3.696 8.178 12.113 1.00 98.00 240 TYR A C 1
ATOM 1886 O O . TYR A 1 240 ? -4.364 7.577 11.273 1.00 98.00 240 TYR A O 1
ATOM 1894 N N . ARG A 1 241 ? -2.458 8.621 11.878 1.00 97.62 241 ARG A N 1
ATOM 1895 C CA . ARG A 1 241 ? -1.666 8.318 10.682 1.00 97.62 241 ARG A CA 1
ATOM 1896 C C . ARG A 1 241 ? -0.412 7.558 11.068 1.00 97.62 241 ARG A C 1
ATOM 1898 O O . ARG A 1 241 ? 0.418 8.086 11.810 1.00 97.62 241 ARG A O 1
ATOM 1905 N N . LEU A 1 242 ? -0.280 6.356 10.528 1.00 98.12 242 LEU A N 1
ATOM 1906 C CA . LEU A 1 242 ? 0.815 5.440 10.799 1.00 98.12 242 LEU A CA 1
ATOM 1907 C C . LEU A 1 242 ? 1.668 5.314 9.526 1.00 98.12 242 LEU A C 1
ATOM 1909 O O . LEU A 1 242 ? 1.150 4.885 8.493 1.00 98.12 242 LEU A O 1
ATOM 1913 N N . PRO A 1 243 ? 2.942 5.739 9.548 1.00 98.12 243 PRO A N 1
ATOM 1914 C CA . PRO A 1 243 ? 3.806 5.643 8.383 1.00 98.12 243 PRO A CA 1
ATOM 1915 C C . PRO A 1 243 ? 4.218 4.182 8.161 1.00 98.12 243 PRO A C 1
ATOM 1917 O O . PRO A 1 243 ? 4.888 3.599 9.014 1.00 98.12 243 PRO A O 1
ATOM 1920 N N . ALA A 1 244 ? 3.836 3.617 7.016 1.00 97.94 244 ALA A N 1
ATOM 1921 C CA . ALA A 1 244 ? 4.299 2.304 6.566 1.00 97.94 244 ALA A CA 1
ATOM 1922 C C . ALA A 1 244 ? 5.410 2.437 5.512 1.00 97.94 244 ALA A C 1
ATOM 1924 O O . ALA A 1 244 ? 5.575 3.495 4.887 1.00 97.94 244 ALA A O 1
ATOM 1925 N N . THR A 1 245 ? 6.211 1.393 5.336 1.00 97.81 245 THR A N 1
ATOM 1926 C CA . THR A 1 245 ? 7.215 1.315 4.269 1.00 97.81 245 THR A CA 1
ATOM 1927 C C . THR A 1 245 ? 6.560 1.165 2.906 1.00 97.81 245 THR A C 1
ATOM 1929 O O . THR A 1 245 ? 5.503 0.575 2.759 1.00 97.81 245 THR A O 1
ATOM 1932 N N . ALA A 1 246 ? 7.191 1.715 1.870 1.00 96.38 246 ALA A N 1
ATOM 1933 C CA . ALA A 1 246 ? 6.843 1.338 0.503 1.00 96.38 246 ALA A CA 1
ATOM 1934 C C . ALA A 1 246 ? 7.575 0.043 0.107 1.00 96.38 246 ALA A C 1
ATOM 1936 O O . ALA A 1 246 ? 8.633 -0.251 0.654 1.00 96.38 246 ALA A O 1
ATOM 1937 N N . TYR A 1 247 ? 7.119 -0.650 -0.943 1.00 94.88 247 TYR A N 1
ATOM 1938 C CA . TYR A 1 247 ? 7.703 -1.931 -1.394 1.00 94.88 247 TYR A CA 1
ATOM 1939 C C . TYR A 1 247 ? 9.225 -1.923 -1.668 1.00 94.88 247 TYR A C 1
ATOM 1941 O O . TYR A 1 247 ? 9.860 -2.972 -1.693 1.00 94.88 247 TYR A O 1
ATOM 1949 N N . VAL A 1 248 ? 9.831 -0.758 -1.935 1.00 96.81 248 VAL A N 1
ATOM 1950 C CA . VAL A 1 248 ? 11.290 -0.631 -2.138 1.00 96.81 248 VAL A CA 1
ATOM 1951 C C . VAL A 1 248 ? 12.065 -0.384 -0.845 1.00 96.81 248 VAL A C 1
ATOM 1953 O O . VAL A 1 248 ? 13.290 -0.318 -0.883 1.00 96.81 248 VAL A O 1
ATOM 1956 N N . GLU A 1 249 ? 11.382 -0.184 0.276 1.00 97.62 249 GLU A N 1
ATOM 1957 C CA . GLU A 1 249 ? 11.958 0.187 1.574 1.00 97.62 249 GLU A CA 1
ATOM 1958 C C . GLU A 1 249 ? 12.006 -0.976 2.564 1.00 97.62 249 GLU A C 1
ATOM 1960 O O . GLU A 1 249 ? 12.571 -0.856 3.651 1.00 97.62 249 GLU A O 1
ATOM 1965 N N . GLU A 1 250 ? 11.473 -2.116 2.149 1.00 96.62 250 GLU A N 1
ATOM 1966 C CA . GLU A 1 250 ? 11.398 -3.348 2.911 1.00 96.62 250 GLU A CA 1
ATOM 1967 C C . GLU A 1 250 ? 11.700 -4.550 2.008 1.00 96.62 250 GLU A C 1
ATOM 1969 O O . GLU A 1 250 ? 11.872 -4.428 0.791 1.00 96.62 250 GLU A O 1
ATOM 1974 N N . GLU A 1 251 ? 11.775 -5.720 2.623 1.00 96.38 251 GLU A N 1
ATOM 1975 C CA . GLU A 1 251 ? 11.855 -7.001 1.939 1.00 96.38 251 GLU A CA 1
ATOM 1976 C C . GLU A 1 251 ? 10.716 -7.902 2.405 1.00 96.38 251 GLU A C 1
ATOM 1978 O O . GLU A 1 251 ? 10.234 -7.779 3.529 1.00 96.38 251 GLU A O 1
ATOM 1983 N N . GLY A 1 252 ? 10.302 -8.812 1.534 1.00 96.75 252 GLY A N 1
ATOM 1984 C CA . GLY A 1 252 ? 9.189 -9.706 1.808 1.00 96.75 252 GLY A CA 1
ATOM 1985 C C . GLY A 1 252 ? 8.918 -10.621 0.629 1.00 96.75 252 GLY A C 1
ATOM 1986 O O . GLY A 1 252 ? 9.742 -10.777 -0.281 1.00 96.75 252 GLY A O 1
ATOM 1987 N N . CYS A 1 253 ? 7.743 -11.233 0.625 1.00 97.50 253 CYS A N 1
ATOM 1988 C CA . CYS A 1 253 ? 7.339 -12.156 -0.417 1.00 97.50 253 CYS A CA 1
ATOM 1989 C C . CYS A 1 253 ? 5.943 -11.832 -0.945 1.00 97.50 253 CYS A C 1
ATOM 1991 O O . CYS A 1 253 ? 4.995 -11.711 -0.181 1.00 97.50 253 CYS A O 1
ATOM 1993 N N . PHE A 1 254 ? 5.780 -11.814 -2.268 1.00 97.75 254 PHE A N 1
ATOM 1994 C CA . PHE A 1 254 ? 4.459 -11.839 -2.901 1.00 97.75 254 PHE A CA 1
ATOM 1995 C C . PHE A 1 254 ? 4.128 -13.240 -3.403 1.00 97.75 254 PHE A C 1
ATOM 1997 O O . PHE A 1 254 ? 5.010 -13.993 -3.811 1.00 97.75 254 PHE A O 1
ATOM 2004 N N . THR A 1 255 ? 2.852 -13.593 -3.400 1.00 97.62 255 THR A N 1
ATOM 2005 C CA . THR A 1 255 ? 2.304 -14.767 -4.072 1.00 97.62 255 THR A CA 1
ATOM 2006 C C . THR A 1 255 ? 1.666 -14.300 -5.373 1.00 97.62 255 THR A C 1
ATOM 2008 O O . THR A 1 255 ? 0.684 -13.563 -5.357 1.00 97.62 255 THR A O 1
ATOM 2011 N N . ASN A 1 256 ? 2.243 -14.694 -6.507 1.00 95.06 256 ASN A N 1
ATOM 2012 C CA . ASN A 1 256 ? 1.768 -14.248 -7.813 1.00 95.06 256 ASN A CA 1
ATOM 2013 C C . ASN A 1 256 ? 0.453 -14.952 -8.223 1.00 95.06 256 ASN A C 1
ATOM 2015 O O . ASN A 1 256 ? -0.041 -15.850 -7.541 1.00 95.06 256 ASN A O 1
ATOM 2019 N N . PHE A 1 257 ? -0.097 -14.572 -9.377 1.00 94.25 257 PHE A N 1
ATOM 2020 C CA . PHE A 1 257 ? -1.346 -15.103 -9.938 1.00 94.25 257 PHE A CA 1
ATOM 2021 C C . PHE A 1 257 ? -1.356 -16.627 -10.166 1.00 94.25 257 PHE A C 1
ATOM 2023 O O . PHE A 1 257 ? -2.432 -17.217 -10.212 1.00 94.25 257 PHE A O 1
ATOM 2030 N N . GLU A 1 258 ? -0.185 -17.259 -10.280 1.00 93.81 258 GLU A N 1
ATOM 2031 C CA . GLU A 1 258 ? -0.014 -18.714 -10.428 1.00 93.81 258 GLU A CA 1
ATOM 2032 C C . GLU A 1 258 ? 0.125 -19.429 -9.074 1.00 93.81 258 GLU A C 1
ATOM 2034 O O . GLU A 1 258 ? 0.242 -20.650 -9.032 1.00 93.81 258 GLU A O 1
ATOM 2039 N N . GLY A 1 259 ? 0.141 -18.687 -7.962 1.00 94.69 259 GLY A N 1
ATOM 2040 C CA . GLY A 1 259 ? 0.388 -19.221 -6.622 1.00 94.69 259 GLY A CA 1
ATOM 2041 C C . GLY A 1 259 ? 1.873 -19.342 -6.258 1.00 94.69 259 GLY A C 1
ATOM 2042 O O . GLY A 1 259 ? 2.202 -19.855 -5.189 1.00 94.69 259 GLY A O 1
ATOM 2043 N N . ASN A 1 260 ? 2.784 -18.857 -7.106 1.00 95.00 260 ASN A N 1
ATOM 2044 C CA . ASN A 1 260 ? 4.220 -18.925 -6.857 1.00 95.00 260 ASN A CA 1
ATOM 2045 C C . ASN A 1 260 ? 4.667 -17.814 -5.902 1.00 95.00 260 ASN A C 1
ATOM 2047 O O . ASN A 1 260 ? 4.379 -16.633 -6.112 1.00 95.00 260 ASN A O 1
ATOM 2051 N N . ARG A 1 261 ? 5.444 -18.187 -4.881 1.00 96.31 261 ARG A N 1
ATOM 2052 C CA . ARG A 1 261 ? 6.079 -17.251 -3.946 1.00 96.31 261 ARG A CA 1
ATOM 2053 C C . ARG A 1 261 ? 7.295 -16.582 -4.587 1.00 96.31 261 ARG A C 1
ATOM 2055 O O . ARG A 1 261 ? 8.162 -17.249 -5.151 1.00 96.31 261 ARG A O 1
ATOM 2062 N N . ARG A 1 262 ? 7.356 -15.255 -4.510 1.00 95.31 262 ARG A N 1
ATOM 2063 C CA . ARG A 1 262 ? 8.355 -14.405 -5.160 1.00 95.31 262 ARG A CA 1
ATOM 2064 C C . ARG A 1 262 ? 8.938 -13.432 -4.133 1.00 95.31 262 ARG A C 1
ATOM 2066 O O . ARG A 1 262 ? 8.247 -12.482 -3.764 1.00 95.31 262 ARG A O 1
ATOM 2073 N N . PRO A 1 263 ? 10.185 -13.644 -3.680 1.00 95.75 263 PRO A N 1
ATOM 2074 C CA . PRO A 1 263 ? 10.826 -12.725 -2.754 1.00 95.75 263 PRO A CA 1
ATOM 2075 C C . PRO A 1 263 ? 11.205 -11.427 -3.470 1.00 95.75 263 PRO A C 1
ATOM 2077 O O . PRO A 1 263 ? 11.735 -11.457 -4.585 1.00 95.75 263 PRO A O 1
ATOM 2080 N N . TYR A 1 264 ? 10.966 -10.300 -2.815 1.00 95.56 264 TYR A N 1
ATOM 2081 C CA . TYR A 1 264 ? 11.426 -8.978 -3.219 1.00 95.56 264 TYR A CA 1
ATOM 2082 C C . TYR A 1 264 ? 12.372 -8.429 -2.152 1.00 95.56 264 TYR A C 1
ATOM 2084 O O . TYR A 1 264 ? 12.288 -8.806 -0.985 1.00 95.56 264 TYR A O 1
ATOM 2092 N N . ARG A 1 265 ? 13.323 -7.587 -2.563 1.00 95.69 265 ARG A N 1
ATOM 2093 C CA . ARG A 1 265 ? 14.344 -7.044 -1.660 1.00 95.69 265 ARG A CA 1
ATOM 2094 C C . ARG A 1 265 ? 14.243 -5.536 -1.565 1.00 95.69 265 ARG A C 1
ATOM 2096 O O . ARG A 1 265 ? 13.886 -4.860 -2.538 1.00 95.69 265 ARG A O 1
ATOM 2103 N N . LYS A 1 266 ? 14.685 -5.051 -0.411 1.00 96.50 266 LYS A N 1
ATOM 2104 C CA . LYS A 1 266 ? 14.862 -3.643 -0.092 1.00 96.50 266 LYS A CA 1
ATOM 2105 C C . LYS A 1 266 ? 15.897 -2.989 -1.011 1.00 96.50 266 LYS A C 1
ATOM 2107 O O . LYS A 1 266 ? 16.982 -3.526 -1.234 1.00 96.50 266 LYS A O 1
ATOM 2112 N N . ALA A 1 267 ? 15.561 -1.808 -1.520 1.00 96.81 267 ALA A N 1
ATOM 2113 C CA . ALA A 1 267 ? 16.413 -0.974 -2.372 1.00 96.81 267 ALA A CA 1
ATOM 2114 C C . ALA A 1 267 ? 16.717 0.407 -1.762 1.00 96.81 267 ALA A C 1
ATOM 2116 O O . ALA A 1 267 ? 17.687 1.057 -2.156 1.00 96.81 267 ALA A O 1
ATOM 2117 N N . LEU A 1 268 ? 15.883 0.874 -0.833 1.00 96.69 268 LEU A N 1
ATOM 2118 C CA . LEU A 1 268 ? 15.980 2.165 -0.158 1.00 96.69 268 LEU A CA 1
ATOM 2119 C C . LEU A 1 268 ? 15.780 1.996 1.344 1.00 96.69 268 LEU A C 1
ATOM 2121 O O . LEU A 1 268 ? 15.151 1.048 1.788 1.00 96.69 268 LEU A O 1
ATOM 2125 N N . GLU A 1 269 ? 16.278 2.945 2.127 1.00 96.06 269 GLU A N 1
ATOM 2126 C CA . GLU A 1 269 ? 15.916 3.035 3.540 1.00 96.06 269 GLU A CA 1
ATOM 2127 C C . GLU A 1 269 ? 14.506 3.638 3.714 1.00 96.06 269 GLU A C 1
ATOM 2129 O O . GLU A 1 269 ? 14.128 4.519 2.925 1.00 96.06 269 GLU A O 1
ATOM 2134 N N . PRO A 1 270 ? 13.738 3.198 4.734 1.00 96.56 270 PRO A N 1
ATOM 2135 C CA . PRO A 1 270 ? 12.452 3.791 5.090 1.00 96.56 270 PRO A CA 1
ATOM 2136 C C . PRO A 1 270 ? 12.543 5.297 5.343 1.00 96.56 270 PRO A C 1
ATOM 2138 O O . PRO A 1 270 ? 13.557 5.817 5.815 1.00 96.56 270 PRO A O 1
ATOM 2141 N N . ILE A 1 271 ? 11.457 6.017 5.054 1.00 95.44 271 ILE A N 1
ATOM 2142 C CA . ILE A 1 271 ? 11.362 7.446 5.367 1.00 95.44 271 ILE A CA 1
ATOM 2143 C C . ILE A 1 271 ? 10.978 7.646 6.834 1.00 95.44 271 ILE A C 1
ATOM 2145 O O . ILE A 1 271 ? 9.940 7.172 7.292 1.00 95.44 271 ILE A O 1
ATOM 2149 N N . GLY A 1 272 ? 11.763 8.457 7.547 1.00 96.56 272 GLY A N 1
ATOM 2150 C CA . GLY A 1 272 ? 11.451 8.864 8.916 1.00 96.56 272 GLY A CA 1
ATOM 2151 C C . GLY A 1 272 ? 11.375 7.660 9.852 1.00 96.56 272 GLY A C 1
ATOM 2152 O O . GLY A 1 272 ? 12.320 6.881 9.919 1.00 96.56 272 GLY A O 1
ATOM 2153 N N . CYS A 1 273 ? 10.263 7.514 10.571 1.00 97.50 273 CYS A N 1
ATOM 2154 C CA . CYS A 1 273 ? 10.013 6.361 11.435 1.00 97.50 273 CYS A CA 1
ATOM 2155 C C . CYS A 1 273 ? 9.101 5.295 10.803 1.00 97.50 273 CYS A C 1
ATOM 2157 O O . CYS A 1 273 ? 8.524 4.505 11.548 1.00 97.50 273 CYS A O 1
ATOM 2159 N N . ALA A 1 274 ? 8.942 5.279 9.474 1.00 98.25 274 ALA A N 1
ATOM 2160 C CA . ALA A 1 274 ? 8.141 4.266 8.787 1.00 98.25 274 ALA A CA 1
ATOM 2161 C C . ALA A 1 274 ? 8.635 2.839 9.081 1.00 98.25 274 ALA A C 1
ATOM 2163 O O . ALA A 1 274 ? 9.842 2.605 9.174 1.00 98.25 274 ALA A O 1
ATOM 2164 N N . ARG A 1 275 ? 7.696 1.897 9.209 1.00 98.06 275 ARG A N 1
ATOM 2165 C CA . ARG A 1 275 ? 7.956 0.470 9.460 1.00 98.06 275 ARG A CA 1
ATOM 2166 C C . ARG A 1 275 ? 7.159 -0.410 8.489 1.00 98.06 275 ARG A C 1
ATOM 2168 O O . ARG A 1 275 ? 6.105 0.045 8.048 1.00 98.06 275 ARG A O 1
ATOM 2175 N N . PRO A 1 276 ? 7.600 -1.650 8.220 1.00 97.88 276 PRO A N 1
ATOM 2176 C CA . PRO A 1 276 ? 6.766 -2.665 7.574 1.00 97.88 276 PRO A CA 1
ATOM 2177 C C . PRO A 1 276 ? 5.420 -2.839 8.267 1.00 97.88 276 PRO A C 1
ATOM 2179 O O . PRO A 1 276 ? 5.351 -2.769 9.500 1.00 97.88 276 PRO A O 1
ATOM 2182 N N . ASP A 1 277 ? 4.357 -3.084 7.499 1.00 98.19 277 ASP A N 1
ATOM 2183 C CA . ASP A 1 277 ? 3.006 -3.222 8.049 1.00 98.19 277 ASP A CA 1
ATOM 2184 C C . ASP A 1 277 ? 2.949 -4.320 9.125 1.00 98.19 277 ASP A C 1
ATOM 2186 O O . ASP A 1 277 ? 2.353 -4.113 10.186 1.00 98.19 277 ASP A O 1
ATOM 2190 N N . TRP A 1 278 ? 3.644 -5.446 8.918 1.00 98.12 278 TRP A N 1
ATOM 2191 C CA . TRP A 1 278 ? 3.731 -6.529 9.901 1.00 98.12 278 TRP A CA 1
ATOM 2192 C C . TRP A 1 278 ? 4.337 -6.107 11.249 1.00 98.12 278 TRP A C 1
ATOM 2194 O O . TRP A 1 278 ? 3.889 -6.594 12.291 1.00 98.12 278 TRP A O 1
ATOM 2204 N N . GLU A 1 279 ? 5.317 -5.195 11.270 1.00 98.19 279 GLU A N 1
ATOM 2205 C CA . GLU A 1 279 ? 5.880 -4.673 12.524 1.00 98.19 279 GLU A CA 1
ATOM 2206 C C . GLU A 1 279 ? 4.857 -3.811 13.262 1.00 98.19 279 GLU A C 1
ATOM 2208 O O . GLU A 1 279 ? 4.737 -3.900 14.483 1.00 98.19 279 GLU A O 1
ATOM 2213 N N . ILE A 1 280 ? 4.099 -2.995 12.524 1.00 98.31 280 ILE A N 1
ATOM 2214 C CA . ILE A 1 280 ? 3.053 -2.138 13.091 1.00 98.31 280 ILE A CA 1
ATOM 2215 C C . ILE A 1 280 ? 1.962 -3.002 13.730 1.00 98.31 280 ILE A C 1
ATOM 2217 O O . ILE A 1 280 ? 1.554 -2.749 14.866 1.00 98.31 280 ILE A O 1
ATOM 2221 N N . PHE A 1 281 ? 1.524 -4.057 13.038 1.00 98.12 281 PHE A N 1
ATOM 2222 C CA . PHE A 1 281 ? 0.526 -4.986 13.568 1.00 98.12 281 PHE A CA 1
ATOM 2223 C C . PHE A 1 281 ? 1.030 -5.723 14.806 1.00 98.12 281 PHE A C 1
ATOM 2225 O O . PHE A 1 281 ? 0.288 -5.869 15.777 1.00 98.12 281 PHE A O 1
ATOM 2232 N N . LYS A 1 282 ? 2.299 -6.140 14.804 1.00 97.69 282 LYS A N 1
ATOM 2233 C CA . LYS A 1 282 ? 2.918 -6.793 15.956 1.00 97.69 282 LYS A CA 1
ATOM 2234 C C . LYS A 1 282 ? 2.975 -5.868 17.175 1.00 97.69 282 LYS A C 1
ATOM 2236 O O . LYS A 1 282 ? 2.596 -6.298 18.256 1.00 97.69 282 LYS A O 1
ATOM 2241 N N . LEU A 1 283 ? 3.352 -4.600 17.002 1.00 97.62 283 LEU A N 1
ATOM 2242 C CA . LEU A 1 283 ? 3.347 -3.613 18.091 1.00 97.62 283 LEU A CA 1
ATOM 2243 C C . LEU A 1 283 ? 1.947 -3.426 18.690 1.00 97.62 283 LEU A C 1
ATOM 2245 O O . LEU A 1 283 ? 1.789 -3.406 19.909 1.00 97.62 283 LEU A O 1
ATOM 2249 N N . LEU A 1 284 ? 0.920 -3.328 17.839 1.00 97.44 284 LEU A N 1
ATOM 2250 C CA . LEU A 1 284 ? -0.473 -3.232 18.286 1.00 97.44 284 LEU A CA 1
ATOM 2251 C C . LEU A 1 284 ? -0.938 -4.498 19.016 1.00 97.44 284 LEU A C 1
ATOM 2253 O O . LEU A 1 284 ? -1.730 -4.403 19.949 1.00 97.44 284 LEU A O 1
ATOM 2257 N N . GLN A 1 285 ? -0.463 -5.673 18.603 1.00 95.50 285 GLN A N 1
ATOM 2258 C CA . GLN A 1 285 ? -0.770 -6.941 19.262 1.00 95.50 285 GLN A CA 1
ATOM 2259 C C . GLN A 1 285 ? -0.080 -7.052 20.632 1.00 95.50 285 GLN A C 1
ATOM 2261 O O . GLN A 1 285 ? -0.714 -7.449 21.609 1.00 95.50 285 GLN A O 1
ATOM 2266 N N . GLU A 1 286 ? 1.195 -6.671 20.717 1.00 95.50 286 GLU A N 1
ATOM 2267 C CA . GLU A 1 286 ? 1.987 -6.699 21.953 1.00 95.50 286 GLU A CA 1
ATOM 2268 C C . GLU A 1 286 ? 1.440 -5.722 22.998 1.00 95.50 286 GLU A C 1
ATOM 2270 O O . GLU A 1 286 ? 1.297 -6.100 24.153 1.00 95.50 286 GLU A O 1
ATOM 2275 N N . ALA A 1 287 ? 1.031 -4.514 22.597 1.00 95.19 287 ALA A N 1
ATOM 2276 C CA . ALA A 1 287 ? 0.435 -3.527 23.504 1.00 95.19 287 ALA A CA 1
ATOM 2277 C C . ALA A 1 287 ? -0.961 -3.920 24.039 1.00 95.19 287 ALA A C 1
ATOM 2279 O O . ALA A 1 287 ? -1.496 -3.249 24.921 1.00 95.19 287 ALA A O 1
ATOM 2280 N N . ARG A 1 288 ? -1.573 -4.987 23.502 1.00 88.06 288 ARG A N 1
ATOM 2281 C CA . ARG A 1 288 ? -2.827 -5.571 24.013 1.00 88.06 288 ARG A CA 1
ATOM 2282 C C . ARG A 1 288 ? -2.611 -6.734 24.985 1.00 88.06 288 ARG A C 1
ATOM 2284 O O . ARG A 1 288 ? -3.590 -7.154 25.602 1.00 88.06 288 ARG A O 1
ATOM 2291 N N . SER A 1 289 ? -1.397 -7.285 25.040 1.00 71.44 289 SER A N 1
ATOM 2292 C CA . SER A 1 289 ? -1.038 -8.448 25.865 1.00 71.44 289 SER A CA 1
ATOM 2293 C C . SER A 1 289 ? -0.706 -8.026 27.292 1.00 71.44 289 SER A C 1
ATOM 2295 O O . SER A 1 289 ? -1.133 -8.750 28.217 1.00 71.44 289 SER A O 1
#

Foldseek 3Di:
DVPDPPVPPDDPLQPPQDDQVQWDWDWFFQFQFLQTFTKIFTARPVCCVGNVNDGTRWIAGDADPRAGRDADPSRGPVCPCLPPQFDQFKWQPPPHTDTDDLLRVLLVCLVVCAQEEEEEELQAFLLLLVLCCVQVCVPNVHDAYAYDAFPVQQPDDDPHHDDRGRGHAPVSNVVVVHDHDDPVVVLVCLVVLVHQHYEYEADDCCSRPNDVSVQVSLLSHNAYEYEEGHCPPCNSSHSIYAGAFDQQQAWHWGQHPVRDIGITHHDDHGRHNHYHSSVSSVSNVVSND